Protein AF-A0A1A8G102-F1 (afdb_monomer_lite)

Secondary structure (DSSP, 8-state):
-HHHHHHHHHHHHHHHHHH-TTSSTT----------PPPTT--S-------------------------------HHHHHHHHHHHH-HHIIIIIGGGGGS-HHHHH--------S---SSS--PPPHHHHHHHHHHHH--EEEEEEPEEEEEEETTS-EEEEEESSEEEEEHHHHHHHHHHTTHHHHHTT--S------EEEEEEEEEEPTTS-EEEEEEEEEEEEEEEEE---SGGGTTSSSPPEEEEEEEEEEE---SSS---EEEEEEEEEEEEEEEEEESTT--EEEEETT-TT-EEEEEEEEEEEEPBPPS-TTTTGGGG----S----S-GGGGTB-EEEEEESS-S--

pLDDT: mean 75.38, std 21.82, range [22.67, 97.88]

InterPro domains:
  IPR019522 Phosphoinositide 3-kinase regulatory subunit 5/6 [PF10486] (1-356)
  IPR019522 Phosphoinositide 3-kinase regulatory subunit 5/6 [PTHR15593] (2-355)

Sequence (356 aa):
HMAGKVARAYSSLRLKESVCPRLTRAFKLQFYFVPVKRDQSGGPGTRRASSPLVQVGSPKAAAVPCDNNHAASGNSTNDIAHLLGMLDPWYERNTLSLLKLPTNVVCQQTSKTESESYDSSYEQRLPILADLVLYYCRYATRQSLIQLYHAELTLASGEKRTEVFIHSLELGHTAGTRAIKAMGAASKRFGIDGDREAVPLNLEMVYNRVVISGRSQWIKENKVCTSVNLIKACKNPEELDSKMECLQLTMTEVLKRQNGKSKKSYNQQLTMTEVKVDKVHVSGTGNTTFAVCLDQDEKKILQSVARCEIKVCYKPDSSADWHLRKLPTSAQIQPLNPTFCSLLCLPIVTFSGALP

Foldseek 3Di:
DVVQVVLQVVQVQLVVCLVPVCSCVPPDDAAAAFDDDDDPPDDPDDDDDDDDDDDDDDDDDDDDDDDDDDPPPDQLSLVVQVVVCLQFVVSVVQRNCNNVDDPCQQQPFDDDDDDPDDDDPDDRHGGNNVVSVVCWVPFFDAWAWQWKKKKWFQFLVRDTDIGIFGFKKKKALVLVVLLLVLCPPVCVVVVVDDRDAQQWFFKWKWFWFADPVRDTDIDTDTFTFSMKMWGFPPPHSVCVPPQDGWIKIKTWGQPDWDPDPDPDTHSPDIDIDITTTQWMKMFTPDQTWMWMAGSSPSVRIDGRTGIIIMHTAFRPDPPPVVVVVPDPDDPDDDDPHPVVVGGDTDIHGGHCGRDD

Organism: NCBI:txid1143690

Radius of gyration: 24.49 Å; chains: 1; bounding box: 54×77×68 Å

Structure (mmCIF, N/CA/C/O backbone):
data_AF-A0A1A8G102-F1
#
_entry.id   AF-A0A1A8G102-F1
#
loop_
_atom_site.group_PDB
_atom_site.id
_atom_site.type_symbol
_atom_site.label_atom_id
_atom_site.label_alt_id
_atom_site.label_comp_id
_atom_site.label_asym_id
_atom_site.label_entity_id
_atom_site.label_seq_id
_atom_site.pdbx_PDB_ins_code
_atom_site.Cartn_x
_atom_site.Cartn_y
_atom_site.Cartn_z
_atom_site.occupancy
_atom_site.B_iso_or_equiv
_atom_site.auth_seq_id
_atom_site.auth_comp_id
_atom_site.auth_asym_id
_atom_site.auth_atom_id
_atom_site.pdbx_PDB_model_num
ATOM 1 N N . HIS A 1 1 ? 0.408 6.061 -4.220 1.00 68.44 1 HIS A N 1
ATOM 2 C CA . HIS A 1 1 ? -0.689 6.323 -5.195 1.00 68.44 1 HIS A CA 1
ATOM 3 C C . HIS A 1 1 ? -0.567 5.544 -6.521 1.00 68.44 1 HIS A C 1
ATOM 5 O O . HIS A 1 1 ? -1.453 4.751 -6.810 1.00 68.44 1 HIS A O 1
ATOM 11 N N . MET A 1 2 ? 0.466 5.737 -7.366 1.00 81.81 2 MET A N 1
ATOM 12 C CA . MET A 1 2 ? 0.557 5.020 -8.665 1.00 81.81 2 MET A CA 1
ATOM 13 C C . MET A 1 2 ? 1.048 3.576 -8.533 1.00 81.81 2 MET A C 1
ATOM 15 O O . MET A 1 2 ? 0.452 2.685 -9.127 1.00 81.81 2 MET A O 1
ATOM 19 N N . ALA A 1 3 ? 2.068 3.334 -7.705 1.00 85.62 3 ALA A N 1
ATOM 20 C CA . ALA A 1 3 ? 2.562 1.981 -7.452 1.00 85.62 3 ALA A CA 1
ATOM 21 C C . ALA A 1 3 ? 1.440 1.063 -6.940 1.00 85.62 3 ALA A C 1
ATOM 23 O O . ALA A 1 3 ? 1.202 0.017 -7.528 1.00 85.62 3 ALA A O 1
ATOM 24 N N . GLY A 1 4 ? 0.656 1.510 -5.950 1.00 89.44 4 GLY A N 1
ATOM 25 C CA . GLY A 1 4 ? -0.509 0.767 -5.453 1.00 89.44 4 GLY A CA 1
ATOM 26 C C . GLY A 1 4 ? -1.533 0.408 -6.538 1.00 89.44 4 GLY A C 1
ATOM 27 O O . GLY A 1 4 ? -2.065 -0.700 -6.549 1.00 89.44 4 GLY A O 1
ATOM 28 N N . LYS A 1 5 ? -1.773 1.297 -7.514 1.00 91.31 5 LYS A N 1
ATOM 29 C CA . LYS A 1 5 ? -2.634 0.993 -8.675 1.00 91.31 5 LYS A CA 1
ATOM 30 C C . LYS A 1 5 ? -2.043 -0.105 -9.548 1.00 91.31 5 LYS A C 1
ATOM 32 O O . LYS A 1 5 ? -2.771 -1.014 -9.940 1.00 91.31 5 LYS A O 1
ATOM 37 N N . VAL A 1 6 ? -0.742 -0.029 -9.820 1.00 92.50 6 VAL A N 1
ATOM 38 C CA . VAL A 1 6 ? -0.021 -1.054 -10.582 1.00 92.50 6 VAL A CA 1
ATOM 39 C C . VAL A 1 6 ? -0.049 -2.391 -9.842 1.00 92.50 6 VAL A C 1
ATOM 41 O O . VAL A 1 6 ? -0.376 -3.394 -10.460 1.00 92.50 6 VAL A O 1
ATOM 44 N N . ALA A 1 7 ? 0.181 -2.423 -8.526 1.00 92.50 7 ALA A N 1
ATOM 45 C CA . ALA A 1 7 ? 0.090 -3.654 -7.736 1.00 92.50 7 ALA A CA 1
ATOM 46 C C . ALA A 1 7 ? -1.307 -4.273 -7.744 1.00 92.50 7 ALA A C 1
ATOM 48 O O . ALA A 1 7 ? -1.431 -5.483 -7.907 1.00 92.50 7 ALA A O 1
ATOM 49 N N . ARG A 1 8 ? -2.366 -3.464 -7.621 1.00 93.44 8 ARG A N 1
ATOM 50 C CA . ARG A 1 8 ? -3.751 -3.946 -7.738 1.00 93.44 8 ARG A CA 1
ATOM 51 C C . ARG A 1 8 ? -4.031 -4.541 -9.115 1.00 93.44 8 ARG A C 1
ATOM 53 O O . ARG A 1 8 ? -4.579 -5.638 -9.209 1.00 93.44 8 ARG A O 1
ATOM 60 N N . ALA A 1 9 ? -3.621 -3.849 -10.178 1.00 93.50 9 ALA A N 1
ATOM 61 C CA . ALA A 1 9 ? -3.769 -4.342 -11.545 1.00 93.50 9 ALA A CA 1
ATOM 62 C C . ALA A 1 9 ? -2.968 -5.634 -11.772 1.00 93.50 9 ALA A C 1
ATOM 64 O O . ALA A 1 9 ? -3.491 -6.588 -12.339 1.00 93.50 9 ALA A O 1
ATOM 65 N N . TYR A 1 10 ? -1.736 -5.690 -11.269 1.00 92.62 10 TYR A N 1
ATOM 66 C CA . TYR A 1 10 ? -0.869 -6.859 -11.343 1.00 92.62 10 TYR A CA 1
ATOM 67 C C . TYR A 1 10 ? -1.438 -8.049 -10.561 1.00 92.62 10 TYR A C 1
ATOM 69 O O . TYR A 1 10 ? -1.488 -9.156 -11.085 1.00 92.62 10 TYR A O 1
ATOM 77 N N . SER A 1 11 ? -1.937 -7.834 -9.342 1.00 92.19 11 SER A N 1
ATOM 78 C CA . SER A 1 11 ? -2.594 -8.879 -8.552 1.00 92.19 11 SER A CA 1
ATOM 79 C C . SER A 1 11 ? -3.838 -9.419 -9.262 1.00 92.19 11 SER A C 1
ATOM 81 O O . SER A 1 11 ? -3.993 -10.633 -9.383 1.00 92.19 11 SER A O 1
ATOM 83 N N . SER A 1 12 ? -4.668 -8.536 -9.828 1.00 92.31 12 SER A N 1
ATOM 84 C CA . SER A 1 12 ? -5.821 -8.942 -10.639 1.00 92.31 12 SER A CA 1
ATOM 85 C C . SER A 1 12 ? -5.403 -9.724 -11.887 1.00 92.31 12 SER A C 1
ATOM 87 O O . SER A 1 12 ? -6.022 -10.737 -12.205 1.00 92.31 12 SER A O 1
ATOM 89 N N . LEU A 1 13 ? -4.339 -9.295 -12.575 1.00 90.88 13 LEU A N 1
ATOM 90 C CA . LEU A 1 13 ? -3.785 -10.006 -13.726 1.00 90.88 13 LEU A CA 1
ATOM 91 C C . LEU A 1 13 ? -3.338 -11.417 -13.335 1.00 90.88 13 LEU A C 1
ATOM 93 O O . LEU A 1 13 ? -3.716 -12.365 -14.012 1.00 90.88 13 LEU A O 1
ATOM 97 N N . ARG A 1 14 ? -2.602 -11.568 -12.227 1.00 88.94 14 ARG A N 1
ATOM 98 C CA . ARG A 1 14 ? -2.136 -12.878 -11.745 1.00 88.94 14 ARG A CA 1
ATOM 99 C C . ARG A 1 14 ? -3.279 -13.802 -11.340 1.00 88.94 14 ARG A C 1
ATOM 101 O O . ARG A 1 14 ? -3.231 -14.982 -11.665 1.00 88.94 14 ARG A O 1
ATOM 108 N N . LEU A 1 15 ? -4.323 -13.271 -10.705 1.00 88.56 15 LEU A N 1
ATOM 109 C CA . LEU A 1 15 ? -5.522 -14.046 -10.378 1.00 88.56 15 LEU A CA 1
ATOM 110 C C . LEU A 1 15 ? -6.282 -14.495 -11.635 1.00 88.56 15 LEU A C 1
ATOM 112 O O . LEU A 1 15 ? -6.765 -15.618 -11.716 1.00 88.56 15 LEU A O 1
ATOM 116 N N . LYS A 1 16 ? -6.397 -13.630 -12.646 1.00 88.44 16 LYS A N 1
ATOM 117 C CA . LYS A 1 16 ? -7.024 -14.011 -13.920 1.00 88.44 16 LYS A CA 1
ATOM 118 C C . LYS A 1 16 ? -6.172 -15.019 -14.684 1.00 88.44 16 LYS A C 1
ATOM 120 O O . LYS A 1 16 ? -6.713 -15.908 -15.331 1.00 88.44 16 LYS A O 1
ATOM 125 N N . GLU A 1 17 ? -4.854 -14.890 -14.604 1.00 86.19 17 GLU A N 1
ATOM 126 C CA . GLU A 1 17 ? -3.905 -15.794 -15.243 1.00 86.19 17 GLU A CA 1
ATOM 127 C C . GLU A 1 17 ? -3.924 -17.195 -14.625 1.00 86.19 17 GLU A C 1
ATOM 129 O O . GLU A 1 17 ? -3.845 -18.169 -15.367 1.00 86.19 17 GLU A O 1
ATOM 134 N N . SER A 1 18 ? -4.122 -17.326 -13.308 1.00 83.88 18 SER A N 1
ATOM 135 C CA . SER A 1 18 ? -4.292 -18.646 -12.684 1.00 83.88 18 SER A CA 1
ATOM 136 C C . SER A 1 18 ? -5.567 -19.361 -13.135 1.00 83.88 18 SER A C 1
ATOM 138 O O . SER A 1 18 ? -5.611 -20.584 -13.133 1.00 83.88 18 SER A O 1
ATOM 140 N N . VAL A 1 19 ? -6.596 -18.612 -13.545 1.00 84.94 19 VAL A N 1
ATOM 141 C CA . VAL A 1 19 ? -7.824 -19.173 -14.134 1.00 84.94 19 VAL A CA 1
ATOM 142 C C . VAL A 1 19 ? -7.655 -19.427 -15.638 1.00 84.94 19 VAL A C 1
ATOM 144 O O . VAL A 1 19 ? -8.176 -20.404 -16.169 1.00 84.94 19 VAL A O 1
ATOM 147 N N . CYS A 1 20 ? -6.920 -18.561 -16.342 1.00 82.19 20 CYS A N 1
ATOM 148 C CA . CYS A 1 20 ? -6.667 -18.652 -17.778 1.00 82.19 20 CYS A CA 1
ATOM 149 C C . CYS A 1 20 ? -5.187 -18.348 -18.097 1.00 82.19 20 CYS A C 1
ATOM 151 O O . CYS A 1 20 ? -4.828 -17.179 -18.300 1.00 82.19 20 CYS A O 1
ATOM 153 N N . PRO A 1 21 ? -4.317 -19.373 -18.230 1.00 77.50 21 PRO A N 1
ATOM 154 C CA . PRO A 1 21 ? -2.856 -19.217 -18.325 1.00 77.50 21 PRO A CA 1
ATOM 155 C C . PRO A 1 21 ? -2.363 -18.726 -19.700 1.00 77.50 21 PRO A C 1
ATOM 157 O O . PRO A 1 21 ? -1.268 -19.050 -20.154 1.00 77.50 21 PRO A O 1
ATOM 160 N N . ARG A 1 22 ? -3.189 -17.966 -20.423 1.00 76.81 22 ARG A N 1
ATOM 161 C CA . ARG A 1 22 ? -2.879 -17.430 -21.757 1.00 76.81 22 ARG A CA 1
ATOM 162 C C . ARG A 1 22 ? -2.695 -15.915 -21.765 1.00 76.81 22 ARG A C 1
ATOM 164 O O . ARG A 1 22 ? -2.204 -15.390 -22.759 1.00 76.81 22 ARG A O 1
ATOM 171 N N . LEU A 1 23 ? -3.052 -15.225 -20.679 1.00 75.00 23 LEU A N 1
ATOM 172 C CA . LEU A 1 23 ? -3.112 -13.761 -20.639 1.00 75.00 23 LEU A CA 1
ATOM 173 C C . LEU A 1 23 ? -1.752 -13.079 -20.835 1.00 75.00 23 LEU A C 1
ATOM 175 O O . LEU A 1 23 ? -1.703 -12.052 -21.505 1.00 75.00 23 LEU A O 1
ATOM 179 N N . THR A 1 24 ? -0.654 -13.641 -20.316 1.00 75.75 24 THR A N 1
ATOM 180 C CA . THR A 1 24 ? 0.691 -13.057 -20.505 1.00 75.75 24 THR A CA 1
ATOM 181 C C . THR A 1 24 ? 1.579 -13.835 -21.476 1.00 75.75 24 THR A C 1
ATOM 183 O O . THR A 1 24 ? 2.713 -13.443 -21.729 1.00 75.75 24 THR A O 1
ATOM 186 N N . ARG A 1 25 ? 1.060 -14.893 -22.116 1.00 75.31 25 ARG A N 1
ATOM 187 C CA . ARG A 1 25 ? 1.852 -15.766 -23.000 1.00 75.31 25 ARG A CA 1
ATOM 188 C C . ARG A 1 25 ? 2.491 -15.023 -24.183 1.00 75.31 25 ARG A C 1
ATOM 190 O O . ARG A 1 25 ? 3.551 -15.428 -24.646 1.00 75.31 25 ARG A O 1
ATOM 197 N N . ALA A 1 26 ? 1.850 -13.959 -24.668 1.00 76.25 26 ALA A N 1
ATOM 198 C CA . ALA A 1 26 ? 2.316 -13.162 -25.805 1.00 76.25 26 ALA A CA 1
ATOM 199 C C . ALA A 1 26 ? 3.060 -11.870 -25.409 1.00 76.25 26 ALA A C 1
ATOM 201 O O . ALA A 1 26 ? 3.586 -11.187 -26.283 1.00 76.25 26 ALA A O 1
ATOM 202 N N . PHE A 1 27 ? 3.113 -11.517 -24.118 1.00 76.31 27 PHE A N 1
ATOM 203 C CA . PHE A 1 27 ? 3.634 -10.225 -23.666 1.00 76.31 27 PHE A CA 1
ATOM 204 C C . PHE A 1 27 ? 4.605 -10.388 -22.500 1.00 76.31 27 PHE A C 1
ATOM 206 O O . PHE A 1 27 ? 4.242 -10.868 -21.427 1.00 76.31 27 PHE A O 1
ATOM 213 N N . LYS A 1 28 ? 5.834 -9.897 -22.674 1.00 81.88 28 LYS A N 1
ATOM 214 C CA . LYS A 1 28 ? 6.801 -9.775 -21.580 1.00 81.88 28 LYS A CA 1
ATOM 215 C C . LYS A 1 28 ? 6.596 -8.435 -20.875 1.00 81.88 28 LYS A C 1
ATOM 217 O O . LYS A 1 28 ? 7.034 -7.400 -21.365 1.00 81.88 28 LYS A O 1
ATOM 222 N N . LEU A 1 29 ? 5.924 -8.456 -19.726 1.00 87.94 29 LEU A N 1
ATOM 223 C CA . LEU A 1 29 ? 5.739 -7.263 -18.899 1.00 87.94 29 LEU A CA 1
ATOM 224 C C . LEU A 1 29 ? 6.974 -7.009 -18.028 1.00 87.94 29 LEU A C 1
ATOM 226 O O . LEU A 1 29 ? 7.446 -7.902 -17.325 1.00 87.94 29 LEU A O 1
ATOM 230 N N . GLN A 1 30 ? 7.466 -5.773 -18.054 1.00 90.94 30 GLN A N 1
ATOM 231 C CA . GLN A 1 30 ? 8.535 -5.277 -17.191 1.00 90.94 30 GLN A CA 1
ATOM 232 C C . GLN A 1 30 ? 8.065 -3.980 -16.537 1.00 90.94 30 GLN A C 1
ATOM 234 O O . GLN A 1 30 ? 7.541 -3.096 -17.214 1.00 90.94 30 GLN A O 1
ATOM 239 N N . PHE A 1 31 ? 8.226 -3.874 -15.219 1.00 93.38 31 PHE A N 1
ATOM 240 C CA . PHE A 1 31 ? 7.853 -2.677 -14.475 1.00 93.38 31 PHE A CA 1
ATOM 241 C C . PHE A 1 31 ? 9.113 -1.935 -14.055 1.00 93.38 31 PHE A C 1
ATOM 243 O O . PHE A 1 31 ? 9.980 -2.511 -13.409 1.00 93.38 31 PHE A O 1
ATOM 250 N N . TYR A 1 32 ? 9.184 -0.654 -14.388 1.00 93.56 32 TYR A N 1
ATOM 251 C CA . TYR A 1 32 ? 10.247 0.250 -13.965 1.00 93.56 32 TYR A CA 1
ATOM 252 C C . TYR A 1 32 ? 9.626 1.325 -13.086 1.00 93.56 32 TYR A C 1
ATOM 254 O O . TYR A 1 32 ? 8.490 1.749 -13.314 1.00 93.56 32 TYR A O 1
ATOM 262 N N . PHE A 1 33 ? 10.355 1.760 -12.067 1.00 92.31 33 PHE A N 1
ATOM 263 C CA . PHE A 1 33 ? 9.861 2.753 -11.125 1.00 92.31 33 PHE A CA 1
ATOM 264 C C . PHE A 1 33 ? 10.801 3.949 -11.109 1.00 92.31 33 PHE A C 1
ATOM 266 O O . PHE A 1 33 ? 11.969 3.802 -10.789 1.00 92.31 33 PHE A O 1
ATOM 273 N N . VAL A 1 34 ? 10.303 5.123 -11.492 1.00 91.12 34 VAL A N 1
ATOM 274 C CA . VAL A 1 34 ? 11.086 6.362 -11.511 1.00 91.12 34 VAL A CA 1
ATOM 275 C C . VAL A 1 34 ? 10.356 7.382 -10.645 1.00 91.12 34 VAL A C 1
ATOM 277 O O . VAL A 1 34 ? 9.207 7.725 -10.949 1.00 91.12 34 VAL A O 1
ATOM 280 N N . PRO A 1 35 ? 10.959 7.830 -9.534 1.00 88.00 35 PRO A N 1
ATOM 281 C CA . PRO A 1 35 ? 10.312 8.735 -8.616 1.00 88.00 35 PRO A CA 1
ATOM 282 C C . PRO A 1 35 ? 10.409 10.157 -9.169 1.00 88.00 35 PRO A C 1
ATOM 284 O O . PRO A 1 35 ? 11.449 10.586 -9.660 1.00 88.00 35 PRO A O 1
ATOM 287 N N . VAL A 1 36 ? 9.312 10.902 -9.078 1.00 77.38 36 VAL A N 1
ATOM 288 C CA . VAL A 1 36 ? 9.265 12.303 -9.505 1.00 77.38 36 VAL A CA 1
ATOM 289 C C . VAL A 1 36 ? 8.732 13.128 -8.348 1.00 77.38 36 VAL A C 1
ATOM 291 O O . VAL A 1 36 ? 7.677 12.820 -7.783 1.00 77.38 36 VAL A O 1
ATOM 294 N N . LYS A 1 37 ? 9.465 14.184 -7.988 1.00 74.81 37 LYS A N 1
ATOM 295 C CA . LYS A 1 37 ? 9.013 15.151 -6.991 1.00 74.81 37 LYS A CA 1
ATOM 296 C C . LYS A 1 37 ? 7.787 15.872 -7.550 1.00 74.81 37 LYS A C 1
ATOM 298 O O . LYS A 1 37 ? 7.821 16.380 -8.664 1.00 74.81 37 LYS A O 1
ATOM 303 N N . ARG A 1 38 ? 6.686 15.912 -6.799 1.00 65.00 38 ARG A N 1
ATOM 304 C CA . ARG A 1 38 ? 5.597 16.842 -7.117 1.00 65.00 38 ARG A CA 1
ATOM 305 C C . ARG A 1 38 ? 5.942 18.197 -6.532 1.00 65.00 38 ARG A C 1
ATOM 307 O O . ARG A 1 38 ? 6.260 18.282 -5.345 1.00 65.00 38 ARG A O 1
ATOM 314 N N . ASP A 1 39 ? 5.829 19.235 -7.346 1.00 57.41 39 ASP A N 1
ATOM 315 C CA . ASP A 1 39 ? 5.894 20.600 -6.849 1.00 57.41 39 ASP A CA 1
ATOM 316 C C . ASP A 1 39 ? 4.702 20.841 -5.921 1.00 57.41 39 ASP A C 1
ATOM 318 O O . ASP A 1 39 ? 3.540 20.680 -6.300 1.00 57.41 39 ASP A O 1
ATOM 322 N N . GLN A 1 40 ? 4.994 21.194 -4.668 1.00 51.62 40 GLN A N 1
ATOM 323 C CA . GLN A 1 40 ? 3.975 21.491 -3.656 1.00 51.62 40 GLN A CA 1
ATOM 324 C C . GLN A 1 40 ? 3.266 22.836 -3.918 1.00 51.62 40 GLN A C 1
ATOM 326 O O . GLN A 1 40 ? 2.352 23.202 -3.187 1.00 51.62 40 GLN A O 1
ATOM 331 N N . SER A 1 41 ? 3.653 23.565 -4.970 1.00 40.62 41 SER A N 1
ATOM 332 C CA . SER A 1 41 ? 3.125 24.884 -5.337 1.00 40.62 41 SER A CA 1
ATOM 333 C C . SER A 1 41 ? 1.936 24.857 -6.313 1.00 40.62 41 SER A C 1
ATOM 335 O O . SER A 1 41 ? 1.459 25.909 -6.728 1.00 40.62 41 SER A O 1
ATOM 337 N N . GLY A 1 42 ? 1.405 23.687 -6.672 1.00 36.12 42 GLY A N 1
ATOM 338 C CA . GLY A 1 42 ? 0.302 23.568 -7.631 1.00 36.12 42 GLY A CA 1
ATOM 339 C C . GLY A 1 42 ? -1.097 23.616 -7.012 1.00 36.12 42 GLY A C 1
ATOM 340 O O . GLY A 1 42 ? -1.809 22.614 -7.051 1.00 36.12 42 GLY A O 1
ATOM 341 N N . GLY A 1 43 ? -1.534 24.769 -6.498 1.00 33.84 43 GLY A N 1
ATOM 342 C CA . GLY A 1 43 ? -2.973 25.069 -6.491 1.00 33.84 43 GLY A CA 1
ATOM 343 C C . GLY A 1 43 ? -3.496 25.094 -7.940 1.00 33.84 43 GLY A C 1
ATOM 344 O O . GLY A 1 43 ? -2.724 25.410 -8.850 1.00 33.84 43 GLY A O 1
ATOM 345 N N . PRO A 1 44 ? -4.765 24.743 -8.223 1.00 38.47 44 PRO A N 1
ATOM 346 C CA . PRO A 1 44 ? -5.258 24.727 -9.594 1.00 38.47 44 PRO A CA 1
ATOM 347 C C . PRO A 1 44 ? -5.423 26.170 -10.080 1.00 38.47 44 PRO A C 1
ATOM 349 O O . PRO A 1 44 ? -6.419 26.829 -9.796 1.00 38.47 44 PRO A O 1
ATOM 352 N N . GLY A 1 45 ? -4.416 26.665 -10.794 1.00 34.94 45 GLY A N 1
ATOM 353 C CA . GLY A 1 45 ? -4.390 28.026 -11.305 1.00 34.94 45 GLY A CA 1
ATOM 354 C C . GLY A 1 45 ? -3.275 28.224 -12.320 1.00 34.94 45 GLY A C 1
ATOM 355 O O . GLY A 1 45 ? -2.203 28.700 -11.986 1.00 34.94 45 GLY A O 1
ATOM 356 N N . THR A 1 46 ? -3.587 27.908 -13.576 1.00 29.42 46 THR A N 1
ATOM 357 C CA . THR A 1 46 ? -3.034 28.548 -14.783 1.00 29.42 46 THR A CA 1
ATOM 358 C C . THR A 1 46 ? -1.518 28.528 -15.010 1.00 29.42 46 THR A C 1
ATOM 360 O O . THR A 1 46 ? -0.753 29.342 -14.506 1.00 29.42 46 THR A O 1
ATOM 363 N N . ARG A 1 47 ? -1.145 27.695 -15.991 1.00 38.00 47 ARG A N 1
ATOM 364 C CA . ARG A 1 47 ? -0.147 28.009 -17.022 1.00 38.00 47 ARG A CA 1
ATOM 365 C C . ARG A 1 47 ? -0.140 29.509 -17.346 1.00 38.00 47 ARG A C 1
ATOM 367 O O . ARG A 1 47 ? -1.168 30.011 -17.793 1.00 38.00 47 ARG A O 1
ATOM 374 N N . ARG A 1 48 ? 1.018 30.163 -17.272 1.00 30.61 48 ARG A N 1
ATOM 375 C CA . ARG A 1 48 ? 1.405 31.200 -18.236 1.00 30.61 48 ARG A CA 1
ATOM 376 C C . ARG A 1 48 ? 2.908 31.162 -18.458 1.00 30.61 48 ARG A C 1
ATOM 378 O O . ARG A 1 48 ? 3.690 30.986 -17.531 1.00 30.61 48 ARG A O 1
ATOM 385 N N . ALA A 1 49 ? 3.230 31.239 -19.739 1.00 30.78 49 ALA A N 1
ATOM 386 C CA . ALA A 1 49 ? 4.557 31.264 -20.298 1.00 30.78 49 ALA A CA 1
ATOM 387 C C . ALA A 1 49 ? 5.356 32.484 -19.822 1.00 30.78 49 ALA A C 1
ATOM 389 O O . ALA A 1 49 ? 4.809 33.502 -19.404 1.00 30.78 49 ALA A O 1
ATOM 390 N N . SER A 1 50 ? 6.662 32.308 -19.921 1.00 32.31 50 SER A N 1
ATOM 391 C CA . SER A 1 50 ? 7.758 33.228 -19.670 1.00 32.31 50 SER A CA 1
ATOM 392 C C . SER A 1 50 ? 7.572 34.613 -20.304 1.00 32.31 50 SER A C 1
ATOM 394 O O . SER A 1 50 ? 7.261 34.719 -21.487 1.00 32.31 50 SER A O 1
ATOM 396 N N . SER A 1 51 ? 7.917 35.658 -19.553 1.00 27.45 51 SER A N 1
ATOM 397 C CA . SER A 1 51 ? 8.481 36.905 -20.089 1.00 27.45 51 SER A CA 1
ATOM 398 C C . SER A 1 51 ? 9.341 37.566 -19.001 1.00 27.45 51 SER A C 1
ATOM 400 O O . SER A 1 51 ? 8.856 37.677 -17.871 1.00 27.45 51 SER A O 1
ATOM 402 N N . PRO A 1 52 ? 10.586 37.995 -19.283 1.00 33.22 52 PRO A N 1
ATOM 403 C CA . PRO A 1 52 ? 11.428 38.645 -18.292 1.00 33.22 52 PRO A CA 1
ATOM 404 C C . PRO A 1 52 ? 11.108 40.141 -18.269 1.00 33.22 52 PRO A C 1
ATOM 406 O O . PRO A 1 52 ? 11.219 40.822 -19.284 1.00 33.22 52 PRO A O 1
ATOM 409 N N . LEU A 1 53 ? 10.726 40.667 -17.109 1.00 29.47 53 LEU A N 1
ATOM 410 C CA . LEU A 1 53 ? 10.729 42.105 -16.863 1.00 29.47 53 LEU A CA 1
ATOM 411 C C . LEU A 1 53 ? 11.600 42.370 -15.642 1.00 29.47 53 LEU A C 1
ATOM 413 O O . LEU A 1 53 ? 11.320 41.937 -14.527 1.00 29.47 53 LEU A O 1
ATOM 417 N N . VAL A 1 54 ? 12.709 43.037 -15.936 1.00 33.28 54 VAL A N 1
ATOM 418 C CA . VAL A 1 54 ? 13.673 43.605 -15.005 1.00 33.28 54 VAL A CA 1
ATOM 419 C C . VAL A 1 54 ? 12.943 44.581 -14.088 1.00 33.28 54 VAL A C 1
ATOM 421 O O . VAL A 1 54 ? 12.352 45.543 -14.571 1.00 33.28 54 VAL A O 1
ATOM 424 N N . GLN A 1 55 ? 13.033 44.384 -12.773 1.00 32.03 55 GLN A N 1
ATOM 425 C CA . GLN A 1 55 ? 12.821 45.476 -11.829 1.00 32.03 55 GLN A CA 1
ATOM 426 C C . GLN A 1 55 ? 13.786 45.374 -10.647 1.00 32.03 55 GLN A C 1
ATOM 428 O O . GLN A 1 55 ? 13.815 44.413 -9.883 1.00 32.03 55 GLN A O 1
ATOM 433 N N . VAL A 1 56 ? 14.615 46.410 -10.585 1.00 26.66 56 VAL A N 1
ATOM 434 C CA . VAL A 1 56 ? 15.592 46.763 -9.561 1.00 26.66 56 VAL A CA 1
ATOM 435 C C . VAL A 1 56 ? 14.860 47.259 -8.309 1.00 26.66 56 VAL A C 1
ATOM 437 O O . VAL A 1 56 ? 13.923 48.042 -8.437 1.00 26.66 56 VAL A O 1
ATOM 440 N N . GLY A 1 57 ? 15.347 46.903 -7.111 1.00 25.75 57 GLY A N 1
ATOM 441 C CA . GLY A 1 57 ? 15.206 47.777 -5.938 1.00 25.75 57 GLY A CA 1
ATOM 442 C C . GLY A 1 57 ? 14.859 47.139 -4.586 1.00 25.75 57 GLY A C 1
ATOM 443 O O . GLY A 1 57 ? 13.694 46.967 -4.258 1.00 25.75 57 GLY A O 1
ATOM 444 N N . SER A 1 58 ? 15.899 47.029 -3.751 1.00 27.81 58 SER A N 1
ATOM 445 C CA . SER A 1 58 ? 15.922 47.182 -2.280 1.00 27.81 58 SER A CA 1
ATOM 446 C C . SER A 1 58 ? 15.818 45.933 -1.373 1.00 27.81 58 SER A C 1
ATOM 448 O O . SER A 1 58 ? 14.877 45.147 -1.492 1.00 27.81 58 SER A O 1
ATOM 450 N N . PRO A 1 59 ? 16.764 45.755 -0.417 1.00 33.38 59 PRO A N 1
ATOM 451 C CA . PRO A 1 59 ? 16.831 44.600 0.471 1.00 33.38 59 PRO A CA 1
ATOM 452 C C . PRO A 1 59 ? 16.075 44.856 1.782 1.00 33.38 59 PRO A C 1
ATOM 454 O O . PRO A 1 59 ? 16.228 45.907 2.408 1.00 33.38 59 PRO A O 1
ATOM 457 N N . LYS A 1 60 ? 15.308 43.873 2.268 1.00 28.72 60 LYS A N 1
ATOM 458 C CA . LYS A 1 60 ? 14.813 43.907 3.650 1.00 28.72 60 LYS A CA 1
ATOM 459 C C . LYS A 1 60 ? 14.856 42.530 4.309 1.00 28.72 60 LYS A C 1
ATOM 461 O O . LYS A 1 60 ? 14.105 41.637 3.948 1.00 28.72 60 LYS A O 1
ATOM 466 N N . ALA A 1 61 ? 15.761 42.461 5.286 1.00 26.23 61 ALA A N 1
ATOM 467 C CA . ALA A 1 61 ? 15.815 41.603 6.466 1.00 26.23 61 ALA A CA 1
ATOM 468 C C . ALA A 1 61 ? 15.656 40.085 6.275 1.00 26.23 61 ALA A C 1
ATOM 470 O O . ALA A 1 61 ? 14.571 39.552 6.059 1.00 26.23 61 ALA A O 1
ATOM 471 N N . ALA A 1 62 ? 16.779 39.398 6.491 1.00 29.47 62 ALA A N 1
ATOM 472 C CA . ALA A 1 62 ? 16.861 37.971 6.739 1.00 29.47 62 ALA A CA 1
ATOM 473 C C . ALA A 1 62 ? 15.951 37.559 7.909 1.00 29.47 62 ALA A C 1
ATOM 475 O O . ALA A 1 62 ? 16.129 38.013 9.038 1.00 29.47 62 ALA A O 1
ATOM 476 N N . ALA A 1 63 ? 15.017 36.653 7.633 1.00 26.78 63 ALA A N 1
ATOM 477 C CA . ALA A 1 63 ? 14.402 35.802 8.636 1.00 26.78 63 ALA A CA 1
ATOM 478 C C . ALA A 1 63 ? 14.861 34.370 8.350 1.00 26.78 63 ALA A C 1
ATOM 480 O O . ALA A 1 63 ? 14.478 33.761 7.353 1.00 26.78 63 ALA A O 1
ATOM 481 N N . VAL A 1 64 ? 15.745 33.877 9.211 1.00 30.98 64 VAL A N 1
ATOM 482 C CA . VAL A 1 64 ? 16.169 32.479 9.277 1.00 30.98 64 VAL A CA 1
ATOM 483 C C . VAL A 1 64 ? 14.952 31.636 9.670 1.00 30.98 64 VAL A C 1
ATOM 485 O O . VAL A 1 64 ? 14.370 31.913 10.720 1.00 30.98 64 VAL A O 1
ATOM 488 N N . PRO A 1 65 ? 14.555 30.596 8.919 1.00 26.91 65 PRO A N 1
ATOM 489 C CA . PRO A 1 65 ? 13.718 29.554 9.477 1.00 26.91 65 PRO A CA 1
ATOM 490 C C . PRO A 1 65 ? 14.648 28.517 10.104 1.00 26.91 65 PRO A C 1
ATOM 492 O O . PRO A 1 65 ? 15.259 27.710 9.407 1.00 26.91 65 PRO A O 1
ATOM 495 N N . CYS A 1 66 ? 14.772 28.585 11.430 1.00 22.67 66 CYS A N 1
ATOM 496 C CA . CYS A 1 66 ? 15.271 27.473 12.222 1.00 22.67 66 CYS A CA 1
ATOM 497 C C . CYS A 1 66 ? 14.369 26.254 12.018 1.00 22.67 66 CYS A C 1
ATOM 499 O O . CYS A 1 66 ? 13.141 26.371 11.957 1.00 22.67 66 CYS A O 1
ATOM 501 N N . ASP A 1 67 ? 15.022 25.099 11.957 1.00 26.92 67 ASP A N 1
ATOM 502 C CA . ASP A 1 67 ? 14.433 23.773 12.008 1.00 26.92 67 ASP A CA 1
ATOM 503 C C . ASP A 1 67 ? 13.341 23.672 13.071 1.00 26.92 67 ASP A C 1
ATOM 505 O O . ASP A 1 67 ? 13.553 23.986 14.241 1.00 26.92 67 ASP A O 1
ATOM 509 N N . ASN A 1 68 ? 12.178 23.170 12.664 1.00 23.47 68 ASN A N 1
ATOM 510 C CA . ASN A 1 68 ? 11.286 22.469 13.570 1.00 23.47 68 ASN A CA 1
ATOM 511 C C . ASN A 1 68 ? 10.448 21.457 12.791 1.00 23.47 68 ASN A C 1
ATOM 513 O O . ASN A 1 68 ? 9.487 21.793 12.101 1.00 23.47 68 ASN A O 1
ATOM 517 N N . ASN A 1 69 ? 10.884 20.203 12.911 1.00 29.80 69 ASN A N 1
ATOM 518 C CA . ASN A 1 69 ? 10.117 18.962 12.919 1.00 29.80 69 ASN A CA 1
ATOM 519 C C . ASN A 1 69 ? 8.594 19.118 12.775 1.00 29.80 69 ASN A C 1
ATOM 521 O O . ASN A 1 69 ? 7.833 18.948 13.726 1.00 29.80 69 ASN A O 1
ATOM 525 N N . HIS A 1 70 ? 8.137 19.317 11.546 1.00 25.62 70 HIS A N 1
ATOM 526 C CA . HIS A 1 70 ? 6.862 18.774 11.120 1.00 25.62 70 HIS A CA 1
ATOM 527 C C . HIS A 1 70 ? 7.178 17.482 10.389 1.00 25.62 70 HIS A C 1
ATOM 529 O O . HIS A 1 70 ? 7.899 17.504 9.393 1.00 25.62 70 HIS A O 1
ATOM 535 N N . ALA A 1 71 ? 6.662 16.363 10.901 1.00 30.94 71 ALA A N 1
ATOM 536 C CA . ALA A 1 71 ? 6.612 15.093 10.195 1.00 30.94 71 ALA A CA 1
ATOM 537 C C . ALA A 1 71 ? 5.961 15.341 8.828 1.00 30.94 71 ALA A C 1
ATOM 539 O O . ALA A 1 71 ? 4.737 15.404 8.690 1.00 30.94 71 ALA A O 1
ATOM 540 N N . ALA A 1 72 ? 6.808 15.611 7.838 1.00 32.81 72 ALA A N 1
ATOM 541 C CA . ALA A 1 72 ? 6.400 15.967 6.503 1.00 32.81 72 ALA A CA 1
ATOM 542 C C . ALA A 1 72 ? 5.623 14.778 5.959 1.00 32.81 72 ALA A C 1
ATOM 544 O O . ALA A 1 72 ? 6.082 13.642 6.037 1.00 32.81 72 ALA A O 1
ATOM 545 N N . SER A 1 73 ? 4.425 15.052 5.456 1.00 43.88 73 SER A N 1
ATOM 546 C CA . SER A 1 73 ? 3.558 14.087 4.794 1.00 43.88 73 SER A CA 1
ATOM 547 C C . SER A 1 73 ? 4.338 13.372 3.679 1.00 43.88 73 SER A C 1
ATOM 549 O O . SER A 1 73 ? 4.421 13.854 2.550 1.00 43.88 73 SER A O 1
ATOM 551 N N . GLY A 1 74 ? 4.971 12.249 4.023 1.00 53.09 74 GLY A N 1
ATOM 552 C CA . GLY A 1 74 ? 5.724 11.410 3.105 1.00 53.09 74 GLY A CA 1
ATOM 553 C C . GLY A 1 74 ? 4.752 10.799 2.111 1.00 53.09 74 GLY A C 1
ATOM 554 O O . GLY A 1 74 ? 3.780 10.151 2.498 1.00 53.09 74 GLY A O 1
ATOM 555 N N . ASN A 1 75 ? 4.958 11.069 0.824 1.00 63.81 75 ASN A N 1
ATOM 556 C CA . ASN A 1 75 ? 4.200 10.416 -0.232 1.00 63.81 75 ASN A CA 1
ATOM 557 C C . ASN A 1 75 ? 4.648 8.952 -0.294 1.00 63.81 75 ASN A C 1
ATOM 559 O O . ASN A 1 75 ? 5.806 8.716 -0.613 1.00 63.81 75 ASN A O 1
ATOM 563 N N . SER A 1 76 ? 3.726 8.000 -0.129 1.00 65.31 76 SER A N 1
ATOM 564 C CA . SER A 1 76 ? 3.943 6.538 -0.275 1.00 65.31 76 SER A CA 1
ATOM 565 C C . SER A 1 76 ? 4.800 6.127 -1.482 1.00 65.31 76 SER A C 1
ATOM 567 O O . SER A 1 76 ? 5.453 5.090 -1.493 1.00 65.31 76 SER A O 1
ATOM 569 N N . THR A 1 77 ? 4.769 6.931 -2.547 1.00 75.81 77 THR A N 1
ATOM 570 C CA . THR A 1 77 ? 5.575 6.733 -3.759 1.00 75.81 77 THR A CA 1
ATOM 571 C C . THR A 1 77 ? 7.072 6.941 -3.487 1.00 75.81 77 THR A C 1
ATOM 573 O O . THR A 1 77 ? 7.896 6.198 -4.008 1.00 75.81 77 THR A O 1
ATOM 576 N N . ASN A 1 78 ? 7.429 7.920 -2.658 1.00 83.75 78 ASN A N 1
ATOM 577 C CA . ASN A 1 78 ? 8.807 8.175 -2.249 1.00 83.75 78 ASN A CA 1
ATOM 578 C C . ASN A 1 78 ? 9.312 7.048 -1.349 1.00 83.75 78 ASN A C 1
ATOM 580 O O . ASN A 1 78 ? 10.437 6.602 -1.526 1.00 83.75 78 ASN A O 1
ATOM 584 N N . ASP A 1 79 ? 8.472 6.528 -0.457 1.00 85.19 79 ASP A N 1
ATOM 585 C CA . ASP A 1 79 ? 8.864 5.442 0.446 1.00 85.19 79 ASP A CA 1
ATOM 586 C C . ASP A 1 79 ? 9.195 4.151 -0.321 1.00 85.19 79 ASP A C 1
ATOM 588 O O . ASP A 1 79 ? 10.177 3.473 -0.025 1.00 85.19 79 ASP A O 1
ATOM 592 N N . ILE A 1 80 ? 8.445 3.850 -1.389 1.00 86.31 80 ILE A N 1
ATOM 593 C CA . ILE A 1 80 ? 8.778 2.756 -2.319 1.00 86.31 80 ILE A CA 1
ATOM 594 C C . ILE A 1 80 ? 10.100 3.033 -3.050 1.00 86.31 80 ILE A C 1
ATOM 596 O O . ILE A 1 80 ? 10.885 2.112 -3.265 1.00 86.31 80 ILE A O 1
ATOM 600 N N . ALA A 1 81 ? 10.371 4.289 -3.417 1.00 89.50 81 ALA A N 1
ATOM 601 C CA . ALA A 1 81 ? 11.642 4.672 -4.027 1.00 89.50 81 ALA A CA 1
ATOM 602 C C . ALA A 1 81 ? 12.817 4.452 -3.062 1.00 89.50 81 ALA A C 1
ATOM 604 O O . ALA A 1 81 ? 13.851 3.934 -3.471 1.00 89.50 81 ALA A O 1
ATOM 605 N N . HIS A 1 82 ? 12.651 4.819 -1.791 1.00 87.62 82 HIS A N 1
ATOM 606 C CA . HIS A 1 82 ? 13.647 4.584 -0.749 1.00 87.62 82 HIS A CA 1
ATOM 607 C C . HIS A 1 82 ? 13.872 3.089 -0.515 1.00 87.62 82 HIS A C 1
ATOM 609 O O . HIS A 1 82 ? 15.020 2.660 -0.466 1.00 87.62 82 HIS A O 1
ATOM 615 N N . LEU A 1 83 ? 12.805 2.281 -0.485 1.00 85.06 83 LEU A N 1
ATOM 616 C CA . LEU A 1 83 ? 12.914 0.820 -0.422 1.00 85.06 83 LEU A CA 1
ATOM 617 C C . LEU A 1 83 ? 13.734 0.252 -1.587 1.00 85.06 83 LEU A C 1
ATOM 619 O O . LEU A 1 83 ? 14.618 -0.571 -1.375 1.00 85.06 83 LEU A O 1
ATOM 623 N N . LEU A 1 84 ? 13.468 0.702 -2.814 1.00 88.06 84 LEU A N 1
ATOM 624 C CA . LEU A 1 84 ? 14.243 0.287 -3.985 1.00 88.06 84 LEU A CA 1
ATOM 625 C C . LEU A 1 84 ? 15.701 0.752 -3.918 1.00 88.06 84 LEU A C 1
ATOM 627 O O . LEU A 1 84 ? 16.576 0.014 -4.354 1.00 88.06 84 LEU A O 1
ATOM 631 N N . GLY A 1 85 ? 15.965 1.932 -3.352 1.00 89.38 85 GLY A N 1
ATOM 632 C CA . GLY A 1 85 ? 17.324 2.416 -3.102 1.00 89.38 85 GLY A CA 1
ATOM 633 C C . GLY A 1 85 ? 18.088 1.549 -2.103 1.00 89.38 85 GLY A C 1
ATOM 634 O O . GLY A 1 85 ? 19.250 1.252 -2.335 1.00 89.38 85 GLY A O 1
ATOM 635 N N . MET A 1 86 ? 17.427 1.062 -1.048 1.00 85.50 86 MET A N 1
ATOM 636 C CA . MET A 1 86 ? 18.048 0.108 -0.118 1.00 85.50 86 MET A CA 1
ATOM 637 C C . MET A 1 86 ? 18.347 -1.244 -0.776 1.00 85.50 86 MET A C 1
ATOM 639 O O . MET A 1 86 ? 19.300 -1.910 -0.389 1.00 85.50 86 MET A O 1
ATOM 643 N N . LEU A 1 87 ? 17.528 -1.659 -1.748 1.00 81.75 87 LEU A N 1
ATOM 644 C CA . LEU A 1 87 ? 17.702 -2.927 -2.458 1.00 81.75 87 LEU A CA 1
ATOM 645 C C . LEU A 1 87 ? 18.794 -2.851 -3.531 1.00 81.75 87 LEU A C 1
ATOM 647 O O . LEU A 1 87 ? 19.513 -3.826 -3.709 1.00 81.75 87 LEU A O 1
ATOM 651 N N . ASP A 1 88 ? 18.910 -1.728 -4.246 1.00 87.00 88 ASP A N 1
ATOM 652 C CA . ASP A 1 88 ? 19.828 -1.560 -5.375 1.00 87.00 88 ASP A CA 1
ATOM 653 C C . ASP A 1 88 ? 20.621 -0.235 -5.277 1.00 87.00 88 ASP A C 1
ATOM 655 O O . ASP A 1 88 ? 20.059 0.844 -5.508 1.00 87.00 88 ASP A O 1
ATOM 659 N N . PRO A 1 89 ? 21.949 -0.287 -5.049 1.00 89.31 89 PRO A N 1
ATOM 660 C CA . PRO A 1 89 ? 22.787 0.912 -4.967 1.00 89.31 89 PRO A CA 1
ATOM 661 C C . PRO A 1 89 ? 22.828 1.746 -6.253 1.00 89.31 89 PRO A C 1
ATOM 663 O O . PRO A 1 89 ? 22.991 2.969 -6.200 1.00 89.31 89 PRO A O 1
ATOM 666 N N . TRP A 1 90 ? 22.698 1.119 -7.429 1.00 91.75 90 TRP A N 1
ATOM 667 C CA . TRP A 1 90 ? 22.605 1.860 -8.687 1.00 91.75 90 TRP A CA 1
ATOM 668 C C . TRP A 1 90 ? 21.313 2.670 -8.716 1.00 91.75 90 TRP A C 1
ATOM 670 O O . TRP A 1 90 ? 21.333 3.851 -9.075 1.00 91.75 90 TRP A O 1
ATOM 680 N N . TYR A 1 91 ? 20.202 2.059 -8.298 1.00 92.88 91 TYR A N 1
ATOM 681 C CA . TYR A 1 91 ? 18.915 2.737 -8.210 1.00 92.88 91 TYR A CA 1
ATOM 682 C C . TYR A 1 91 ? 18.988 3.914 -7.233 1.00 92.88 91 TYR A C 1
ATOM 684 O O . TYR A 1 91 ? 18.554 5.018 -7.568 1.00 92.88 91 TYR A O 1
ATOM 692 N N . GLU A 1 92 ? 19.580 3.705 -6.056 1.00 91.81 92 GLU A N 1
ATOM 693 C CA . GLU A 1 92 ? 19.765 4.738 -5.036 1.00 91.81 92 GLU A CA 1
ATOM 694 C C . GLU A 1 92 ? 20.513 5.964 -5.583 1.00 91.81 92 GLU A C 1
ATOM 696 O O . GLU A 1 92 ? 20.063 7.108 -5.457 1.00 91.81 92 GLU A O 1
ATOM 701 N N . ARG A 1 93 ? 21.652 5.726 -6.239 1.00 91.12 93 ARG A N 1
ATOM 702 C CA . ARG A 1 93 ? 22.546 6.793 -6.704 1.00 91.12 93 ARG A CA 1
ATOM 703 C C . ARG A 1 93 ? 22.028 7.517 -7.940 1.00 91.12 93 ARG A C 1
ATOM 705 O O . ARG A 1 93 ? 22.245 8.722 -8.052 1.00 91.12 93 ARG A O 1
ATOM 712 N N . ASN A 1 94 ? 21.355 6.816 -8.852 1.00 91.44 94 ASN A N 1
ATOM 713 C CA . ASN A 1 94 ? 20.997 7.366 -10.164 1.00 91.44 94 ASN A CA 1
ATOM 714 C C . ASN A 1 94 ? 19.514 7.730 -10.289 1.00 91.44 94 ASN A C 1
ATOM 716 O O . ASN A 1 94 ? 19.180 8.734 -10.907 1.00 91.44 94 ASN A O 1
ATOM 720 N N . THR A 1 95 ? 18.618 6.923 -9.715 1.00 92.25 95 THR A N 1
ATOM 721 C CA . THR A 1 95 ? 17.167 7.091 -9.890 1.00 92.25 95 THR A CA 1
ATOM 722 C C . THR A 1 95 ? 16.525 7.774 -8.688 1.00 92.25 95 THR A C 1
ATOM 724 O O . THR A 1 95 ? 15.778 8.737 -8.849 1.00 92.25 95 THR A O 1
ATOM 727 N N . LEU A 1 96 ? 16.834 7.330 -7.467 1.00 91.44 96 LEU A N 1
ATOM 728 C CA . LEU A 1 96 ? 16.303 7.944 -6.248 1.00 91.44 96 LEU A CA 1
ATOM 729 C C . LEU A 1 96 ? 16.847 9.365 -6.036 1.00 91.44 96 LEU A C 1
ATOM 731 O O . LEU A 1 96 ? 16.110 10.245 -5.589 1.00 91.44 96 LEU A O 1
ATOM 735 N N . SER A 1 97 ? 18.111 9.610 -6.392 1.00 89.12 97 SER A N 1
ATOM 736 C CA . SER A 1 97 ? 18.749 10.929 -6.296 1.00 89.12 97 SER A CA 1
ATOM 737 C C . SER A 1 97 ? 18.030 12.019 -7.098 1.00 89.12 97 SER A C 1
ATOM 739 O O . SER A 1 97 ? 18.094 13.183 -6.701 1.00 89.12 97 SER A O 1
ATOM 741 N N . LEU A 1 98 ? 17.257 11.661 -8.135 1.00 87.94 98 LEU A N 1
ATOM 742 C CA . LEU A 1 98 ? 16.416 12.608 -8.871 1.00 87.94 98 LEU A CA 1
ATOM 743 C C . LEU A 1 98 ? 15.411 13.338 -7.972 1.00 87.94 98 LEU A C 1
ATOM 745 O O . LEU A 1 98 ? 15.078 14.485 -8.251 1.00 87.94 98 LEU A O 1
ATOM 749 N N . LEU A 1 99 ? 14.958 12.730 -6.868 1.00 86.94 99 LEU A N 1
ATOM 750 C CA . LEU A 1 99 ? 14.068 13.399 -5.909 1.00 86.94 99 LEU A CA 1
ATOM 751 C C . LEU A 1 99 ? 14.719 14.608 -5.220 1.00 86.94 99 LEU A C 1
ATOM 753 O O . LEU A 1 99 ? 14.006 15.481 -4.717 1.00 86.94 99 LEU A O 1
ATOM 757 N N . LYS A 1 100 ? 16.056 14.660 -5.181 1.00 86.62 100 LYS A N 1
ATOM 758 C CA . LYS A 1 100 ? 16.820 15.780 -4.615 1.00 86.62 100 LYS A CA 1
ATOM 759 C C . LYS A 1 100 ? 16.900 16.962 -5.584 1.00 86.62 100 LYS A C 1
ATOM 761 O O . LYS A 1 100 ? 17.166 18.078 -5.148 1.00 86.62 100 LYS A O 1
ATOM 766 N N . LEU A 1 101 ? 16.648 16.733 -6.873 1.00 85.50 101 LEU A N 1
ATOM 767 C CA . LEU A 1 101 ? 16.729 17.750 -7.912 1.00 85.50 101 LEU A CA 1
ATOM 768 C C . LEU A 1 101 ? 15.354 18.404 -8.164 1.00 85.50 101 LEU A C 1
ATOM 770 O O . LEU A 1 101 ? 14.321 17.731 -8.109 1.00 85.50 101 LEU A O 1
ATOM 774 N N . PRO A 1 102 ? 15.306 19.718 -8.445 1.00 85.38 102 PRO A N 1
ATOM 775 C CA . PRO A 1 102 ? 14.088 20.387 -8.897 1.00 85.38 102 PRO A CA 1
ATOM 776 C C . PRO A 1 102 ? 13.547 19.806 -10.216 1.00 85.38 102 PRO A C 1
ATOM 778 O O . PRO A 1 102 ? 14.315 19.468 -11.118 1.00 85.38 102 PRO A O 1
ATOM 781 N N . THR A 1 103 ? 12.220 19.730 -10.358 1.00 83.62 103 THR A N 1
ATOM 782 C CA . THR A 1 103 ? 11.538 19.181 -11.550 1.00 83.62 103 THR A CA 1
ATOM 783 C C . THR A 1 103 ? 11.922 19.917 -12.829 1.00 83.62 103 THR A C 1
ATOM 785 O O . THR A 1 103 ? 12.140 19.284 -13.860 1.00 83.62 103 THR A O 1
ATOM 788 N N . ASN A 1 104 ? 12.059 21.242 -12.759 1.00 82.56 104 ASN A N 1
ATOM 789 C CA . ASN A 1 104 ? 12.494 22.063 -13.882 1.00 82.56 104 ASN A CA 1
ATOM 790 C C . ASN A 1 104 ? 13.903 21.684 -14.345 1.00 82.56 104 ASN A C 1
ATOM 792 O O . ASN A 1 104 ? 14.108 21.614 -15.542 1.00 82.56 104 ASN A O 1
ATOM 796 N N . VAL A 1 105 ? 14.836 21.365 -13.444 1.00 84.75 105 VAL A N 1
ATOM 797 C CA . VAL A 1 105 ? 16.203 20.948 -13.812 1.00 84.75 105 VAL A CA 1
ATOM 798 C C . VAL A 1 105 ? 16.201 19.566 -14.466 1.00 84.75 105 VAL A C 1
ATOM 800 O O . VAL A 1 105 ? 16.843 19.351 -15.488 1.00 84.75 105 VAL A O 1
ATOM 803 N N . VAL A 1 106 ? 15.445 18.628 -13.897 1.00 85.25 106 VAL A N 1
ATOM 804 C CA . VAL A 1 106 ? 15.391 17.230 -14.356 1.00 85.25 106 VAL A CA 1
ATOM 805 C C . VAL A 1 106 ? 14.708 17.099 -15.726 1.00 85.25 106 VAL A C 1
ATOM 807 O O . VAL A 1 106 ? 15.085 16.245 -16.533 1.00 85.25 106 VAL A O 1
ATOM 810 N N . CYS A 1 107 ? 13.730 17.965 -16.002 1.00 85.25 107 CYS A N 1
ATOM 811 C CA . CYS A 1 107 ? 12.965 17.985 -17.248 1.00 85.25 107 CYS A CA 1
ATOM 812 C C . CYS A 1 107 ? 13.456 19.027 -18.268 1.00 85.25 107 CYS A C 1
ATOM 814 O O . CYS A 1 107 ? 12.925 19.063 -19.379 1.00 85.25 107 CYS A O 1
ATOM 816 N N . GLN A 1 108 ? 14.429 19.879 -17.927 1.00 83.44 108 GLN A N 1
ATOM 817 C CA . GLN A 1 108 ? 14.949 20.885 -18.852 1.00 83.44 108 GLN A CA 1
ATOM 818 C C . GLN A 1 108 ? 15.783 20.225 -19.943 1.00 83.44 108 GLN A C 1
ATOM 820 O O . GLN A 1 108 ? 16.656 19.394 -19.692 1.00 83.44 108 GLN A O 1
ATOM 825 N N . GLN A 1 109 ? 15.512 20.632 -21.178 1.00 75.81 109 GLN A N 1
ATOM 826 C CA . GLN A 1 109 ? 16.320 20.247 -22.316 1.00 75.81 109 GLN A CA 1
ATOM 827 C C . GLN A 1 109 ? 17.668 20.966 -22.241 1.00 75.81 109 GLN A C 1
ATOM 829 O O . GLN A 1 109 ? 17.713 22.189 -22.105 1.00 75.81 109 GLN A O 1
ATOM 834 N N . THR A 1 110 ? 18.766 20.215 -22.292 1.00 62.12 110 THR A N 1
ATOM 835 C CA . THR A 1 110 ? 20.109 20.798 -22.211 1.00 62.12 110 THR A CA 1
ATOM 836 C C . THR A 1 110 ? 20.502 21.341 -23.589 1.00 62.12 110 THR A C 1
ATOM 838 O O . THR A 1 110 ? 20.954 20.607 -24.462 1.00 62.12 110 THR A O 1
ATOM 841 N N . SER A 1 111 ? 20.281 22.632 -23.844 1.00 56.31 111 SER A N 1
ATOM 842 C CA . SER A 1 111 ? 20.810 23.276 -25.053 1.00 56.31 111 SER A CA 1
ATOM 843 C C . SER A 1 111 ? 22.317 23.494 -24.909 1.00 56.31 111 SER A C 1
ATOM 845 O O . SER A 1 111 ? 22.799 23.847 -23.832 1.00 56.31 111 SER A O 1
ATOM 847 N N . LYS A 1 112 ? 23.062 23.247 -25.991 1.00 53.72 112 LYS A N 1
ATOM 848 C CA . LYS A 1 112 ? 24.523 23.355 -26.038 1.00 53.72 112 LYS A CA 1
ATOM 849 C C . LYS A 1 112 ? 25.021 24.744 -25.626 1.00 53.72 112 LYS A C 1
ATOM 851 O O . LYS A 1 112 ? 24.422 25.759 -25.965 1.00 53.72 112 LYS A O 1
ATOM 856 N N . THR A 1 113 ? 26.162 24.719 -24.945 1.00 50.09 113 THR A N 1
ATOM 857 C CA . THR A 1 113 ? 27.165 25.778 -24.829 1.00 50.09 113 THR A CA 1
ATOM 858 C C . THR A 1 113 ? 27.335 26.541 -26.143 1.00 50.09 113 THR A C 1
ATOM 860 O O . THR A 1 113 ? 27.375 25.926 -27.208 1.00 50.09 113 THR A O 1
ATOM 863 N N . GLU A 1 114 ? 27.459 27.864 -26.041 1.00 46.12 114 GLU A N 1
ATOM 864 C CA . GLU A 1 114 ? 27.875 28.768 -27.114 1.00 46.12 114 GLU A CA 1
ATOM 865 C C . GLU A 1 114 ? 29.131 28.214 -27.803 1.00 46.12 114 GLU A C 1
ATOM 867 O O . GLU A 1 114 ? 30.222 28.173 -27.238 1.00 46.12 114 GLU A O 1
ATOM 872 N N . SER A 1 115 ? 28.977 27.690 -29.011 1.00 45.88 115 SER A N 1
ATOM 873 C CA . SER A 1 115 ? 30.093 27.315 -29.876 1.00 45.88 115 SER A CA 1
ATOM 874 C C . SER A 1 115 ? 29.637 27.554 -31.306 1.00 45.88 115 SER A C 1
ATOM 876 O O . SER A 1 115 ? 28.903 26.753 -31.886 1.00 45.88 115 SER A O 1
ATOM 878 N N . GLU A 1 116 ? 30.022 28.711 -31.840 1.00 45.72 116 GLU A N 1
ATOM 879 C CA . GLU A 1 116 ? 29.830 29.096 -33.235 1.00 45.72 116 GLU A CA 1
ATOM 880 C C . GLU A 1 116 ? 30.703 28.223 -34.139 1.00 45.72 116 GLU A C 1
ATOM 882 O O . GLU A 1 116 ? 31.818 28.594 -34.486 1.00 45.72 116 GLU A O 1
ATOM 887 N N . SER A 1 117 ? 30.251 27.006 -34.434 1.00 54.00 117 SER A N 1
ATOM 888 C CA . SER A 1 117 ? 30.649 26.185 -35.592 1.00 54.00 117 SER A CA 1
ATOM 889 C C . SER A 1 117 ? 30.290 24.731 -35.317 1.00 54.00 117 SER A C 1
ATOM 891 O O . SER A 1 117 ? 31.137 23.952 -34.909 1.00 54.00 117 SER A O 1
ATOM 893 N N . TYR A 1 118 ? 29.042 24.319 -35.534 1.00 44.44 118 TYR A N 1
ATOM 894 C CA . TYR A 1 118 ? 28.792 22.916 -35.869 1.00 44.44 118 TYR A CA 1
ATOM 895 C C . TYR A 1 118 ? 27.443 22.746 -36.558 1.00 44.44 118 TYR A C 1
ATOM 897 O O . TYR A 1 118 ? 26.465 23.417 -36.231 1.00 44.44 118 TYR A O 1
ATOM 905 N N . ASP A 1 119 ? 27.447 21.843 -37.528 1.00 48.19 119 ASP A N 1
ATOM 906 C CA . ASP A 1 119 ? 26.366 21.534 -38.450 1.00 48.19 119 ASP A CA 1
ATOM 907 C C . ASP A 1 119 ? 25.029 21.241 -37.740 1.00 48.19 119 ASP A C 1
ATOM 909 O O . ASP A 1 119 ? 24.957 20.611 -36.681 1.00 48.19 119 ASP A O 1
ATOM 913 N N . SER A 1 120 ? 23.951 21.756 -38.319 1.00 49.22 120 SER A N 1
ATOM 914 C CA . SER A 1 120 ? 22.700 22.104 -37.633 1.00 49.22 120 SER A CA 1
ATOM 915 C C . SER A 1 120 ? 21.623 21.011 -37.645 1.00 49.22 120 SER A C 1
ATOM 917 O O . SER A 1 120 ? 20.439 21.328 -37.556 1.00 49.22 120 SER A O 1
ATOM 919 N N . SER A 1 121 ? 21.981 19.722 -37.735 1.00 53.56 121 SER A N 1
ATOM 920 C CA . SER A 1 121 ? 20.977 18.689 -38.056 1.00 53.56 121 SER A CA 1
ATOM 921 C C . SER A 1 121 ? 20.727 17.539 -37.065 1.00 53.56 121 SER A C 1
ATOM 923 O O . SER A 1 121 ? 19.844 16.739 -37.365 1.00 53.56 121 SER A O 1
ATOM 925 N N . TYR A 1 122 ? 21.360 17.421 -35.879 1.00 48.12 122 TYR A N 1
ATOM 926 C CA . TYR A 1 122 ? 21.041 16.243 -35.024 1.00 48.12 122 TYR A CA 1
ATOM 927 C C . TYR A 1 122 ? 21.275 16.257 -33.501 1.00 48.12 122 TYR A C 1
ATOM 929 O O . TYR A 1 122 ? 20.864 15.296 -32.858 1.00 48.12 122 TYR A O 1
ATOM 937 N N . GLU A 1 123 ? 21.841 17.272 -32.844 1.00 53.56 123 GLU A N 1
ATOM 938 C CA . GLU A 1 123 ? 22.101 17.149 -31.389 1.00 53.56 123 GLU A CA 1
ATOM 939 C C . GLU A 1 123 ? 21.128 17.926 -30.501 1.00 53.56 123 GLU A C 1
ATOM 941 O O . GLU A 1 123 ? 21.513 18.807 -29.730 1.00 53.56 123 GLU A O 1
ATOM 946 N N . GLN A 1 124 ? 19.852 17.550 -30.562 1.00 60.03 124 GLN A N 1
ATOM 947 C CA . GLN A 1 124 ? 18.910 17.903 -29.507 1.00 60.03 124 GLN A CA 1
ATOM 948 C C . GLN A 1 124 ? 19.145 16.956 -28.316 1.00 60.03 124 GLN A C 1
ATOM 950 O O . GLN A 1 124 ? 18.618 15.845 -28.281 1.00 60.03 124 GLN A O 1
ATOM 955 N N . ARG A 1 125 ? 19.986 17.359 -27.352 1.00 71.19 125 ARG A N 1
ATOM 956 C CA . ARG A 1 125 ? 20.231 16.555 -26.142 1.00 71.19 125 ARG A CA 1
ATOM 957 C C . ARG A 1 125 ? 18.923 16.366 -25.380 1.00 71.19 125 ARG A C 1
ATOM 959 O O . ARG A 1 125 ? 18.138 17.307 -25.229 1.00 71.19 125 ARG A O 1
ATOM 966 N N . LEU A 1 126 ? 18.663 15.145 -24.933 1.00 81.25 126 LEU A N 1
ATOM 967 C CA . LEU A 1 126 ? 17.469 14.846 -24.158 1.00 81.25 126 LEU A CA 1
ATOM 968 C C . LEU A 1 126 ? 17.590 15.458 -22.747 1.00 81.25 126 LEU A C 1
ATOM 970 O O . LEU A 1 126 ? 18.692 15.734 -22.267 1.00 81.25 126 LEU A O 1
ATOM 974 N N . PRO A 1 127 ? 16.463 15.720 -22.065 1.00 87.81 127 PRO A N 1
ATOM 975 C CA . PRO A 1 127 ? 16.487 16.027 -20.641 1.00 87.81 127 PRO A CA 1
ATOM 976 C C . PRO A 1 127 ? 17.117 14.889 -19.832 1.00 87.81 127 PRO A C 1
ATOM 978 O O . PRO A 1 127 ? 16.947 13.720 -20.181 1.00 87.81 127 PRO A O 1
ATOM 981 N N . ILE A 1 128 ? 17.738 15.222 -18.695 1.00 87.06 128 ILE A N 1
ATOM 982 C CA . ILE A 1 128 ? 18.380 14.251 -17.786 1.00 87.06 128 ILE A CA 1
ATOM 983 C C . ILE A 1 128 ? 17.425 13.101 -17.443 1.00 87.06 128 ILE A C 1
ATOM 985 O O . ILE A 1 128 ? 17.823 11.937 -17.439 1.00 87.06 128 ILE A O 1
ATOM 989 N N . LEU A 1 129 ? 16.147 13.411 -17.196 1.00 89.94 129 LEU A N 1
ATOM 990 C CA . LEU A 1 129 ? 15.132 12.394 -16.930 1.00 89.94 129 LEU A CA 1
ATOM 991 C C . LEU A 1 129 ? 14.965 11.406 -18.082 1.00 89.94 129 LEU A C 1
ATOM 993 O O . LEU A 1 129 ? 14.852 10.209 -17.846 1.00 89.94 129 LEU A O 1
ATOM 997 N N . ALA A 1 130 ? 14.892 11.909 -19.312 1.00 90.31 130 ALA A N 1
ATOM 998 C CA . ALA A 1 130 ? 14.654 11.084 -20.486 1.00 90.31 130 ALA A CA 1
ATOM 999 C C . ALA A 1 130 ? 15.865 10.189 -20.770 1.00 90.31 130 ALA A C 1
ATOM 1001 O O . ALA A 1 130 ? 15.681 8.990 -20.974 1.00 90.31 130 ALA A O 1
ATOM 1002 N N . ASP A 1 131 ? 17.082 10.733 -20.677 1.00 90.50 131 ASP A N 1
ATOM 1003 C CA . ASP A 1 131 ? 18.316 9.950 -20.795 1.00 90.50 131 ASP A CA 1
ATOM 1004 C C . ASP A 1 131 ? 18.394 8.852 -19.729 1.00 90.50 131 ASP A C 1
ATOM 1006 O O . ASP A 1 131 ? 18.628 7.685 -20.056 1.00 90.50 131 ASP A O 1
ATOM 1010 N N . LEU A 1 132 ? 18.113 9.189 -18.463 1.00 91.56 132 LEU A N 1
ATOM 1011 C CA . LEU A 1 132 ? 18.083 8.206 -17.381 1.00 91.56 132 LEU A CA 1
ATOM 1012 C C . LEU A 1 132 ? 17.025 7.128 -17.640 1.00 91.56 132 LEU A C 1
ATOM 1014 O O . LEU A 1 132 ? 17.324 5.947 -17.503 1.00 91.56 132 LEU A O 1
ATOM 1018 N N . VAL A 1 133 ? 15.793 7.502 -18.000 1.00 91.88 133 VAL A N 1
ATOM 1019 C CA . VAL A 1 133 ? 14.698 6.548 -18.240 1.00 91.88 133 VAL A CA 1
ATOM 1020 C C . VAL A 1 133 ? 15.049 5.596 -19.382 1.00 91.88 133 VAL A C 1
ATOM 1022 O O . VAL A 1 133 ? 14.838 4.391 -19.245 1.00 91.88 133 VAL A O 1
ATOM 1025 N N . LEU A 1 134 ? 15.610 6.105 -20.482 1.00 92.25 134 LEU A N 1
ATOM 1026 C CA . LEU A 1 134 ? 16.037 5.282 -21.614 1.00 92.25 134 LEU A CA 1
ATOM 1027 C C . LEU A 1 134 ? 17.159 4.325 -21.216 1.00 92.25 134 LEU A C 1
ATOM 1029 O O . LEU A 1 134 ? 17.082 3.132 -21.514 1.00 92.25 134 LEU A O 1
ATOM 1033 N N . TYR A 1 135 ? 18.170 4.826 -20.504 1.00 92.81 135 TYR A N 1
ATOM 1034 C CA . TYR A 1 135 ? 19.259 4.001 -19.994 1.00 92.81 135 TYR A CA 1
ATOM 1035 C C . TYR A 1 135 ? 18.734 2.925 -19.033 1.00 92.81 135 TYR A C 1
ATOM 1037 O O . TYR A 1 135 ? 19.059 1.745 -19.171 1.00 92.81 135 TYR A O 1
ATOM 1045 N N . TYR A 1 136 ? 17.856 3.311 -18.108 1.00 93.56 136 TYR A N 1
ATOM 1046 C CA . TYR A 1 136 ? 17.265 2.417 -17.125 1.00 93.56 136 TYR A CA 1
ATOM 1047 C C . TYR A 1 136 ? 16.465 1.299 -17.794 1.00 93.56 136 TYR A C 1
ATOM 1049 O O . TYR A 1 136 ? 16.716 0.123 -17.538 1.00 93.56 136 TYR A O 1
ATOM 1057 N N . CYS A 1 137 ? 15.568 1.644 -18.718 1.00 92.12 137 CYS A N 1
ATOM 1058 C CA . CYS A 1 137 ? 14.749 0.659 -19.420 1.00 92.12 137 CYS A CA 1
ATOM 1059 C C . CYS A 1 137 ? 15.585 -0.285 -20.295 1.00 92.12 137 CYS A C 1
ATOM 1061 O O . CYS A 1 137 ? 15.250 -1.462 -20.418 1.00 92.12 137 CYS A O 1
ATOM 1063 N N . ARG A 1 138 ? 16.674 0.212 -20.897 1.00 92.56 138 ARG A N 1
ATOM 1064 C CA . ARG A 1 138 ? 17.515 -0.567 -21.813 1.00 92.56 138 ARG A CA 1
ATOM 1065 C C . ARG A 1 138 ? 18.443 -1.548 -21.100 1.00 92.56 138 ARG A C 1
ATOM 1067 O O . ARG A 1 138 ? 18.668 -2.635 -21.627 1.00 92.56 138 ARG A O 1
ATOM 1074 N N . TYR A 1 139 ? 18.999 -1.164 -19.951 1.00 91.69 139 TYR A N 1
ATOM 1075 C CA . TYR A 1 139 ? 20.107 -1.902 -19.334 1.00 91.69 139 TYR A CA 1
ATOM 1076 C C . TYR A 1 139 ? 19.772 -2.567 -17.996 1.00 91.69 139 TYR A C 1
ATOM 1078 O O . TYR A 1 139 ? 20.461 -3.516 -17.615 1.00 91.69 139 TYR A O 1
ATOM 1086 N N . ALA A 1 140 ? 18.713 -2.152 -17.294 1.00 92.94 140 ALA A N 1
ATOM 1087 C CA . ALA A 1 140 ? 18.293 -2.872 -16.098 1.00 92.94 140 ALA A CA 1
ATOM 1088 C C . ALA A 1 140 ? 17.661 -4.220 -16.465 1.00 92.94 140 ALA A C 1
ATOM 1090 O O . ALA A 1 140 ? 16.763 -4.314 -17.305 1.00 92.94 140 ALA A O 1
ATOM 1091 N N . THR A 1 141 ? 18.144 -5.278 -15.818 1.00 89.44 141 THR A N 1
ATOM 1092 C CA . THR A 1 141 ? 17.773 -6.668 -16.131 1.00 89.44 141 THR A CA 1
ATOM 1093 C C . THR A 1 141 ? 17.460 -7.510 -14.898 1.00 89.44 141 THR A C 1
ATOM 1095 O O . THR A 1 141 ? 16.871 -8.584 -15.032 1.00 89.44 141 THR A O 1
ATOM 1098 N N . ARG A 1 142 ? 17.813 -7.042 -13.696 1.00 88.44 142 ARG A N 1
ATOM 1099 C CA . ARG A 1 142 ? 17.535 -7.733 -12.433 1.00 88.44 142 ARG A CA 1
ATOM 1100 C C . ARG A 1 142 ? 16.150 -7.349 -11.922 1.00 88.44 142 ARG A C 1
ATOM 1102 O O . ARG A 1 142 ? 15.604 -6.333 -12.325 1.00 88.44 142 ARG A O 1
ATOM 1109 N N . GLN A 1 143 ? 15.545 -8.181 -11.079 1.00 84.88 143 GLN A N 1
ATOM 1110 C CA . GLN A 1 143 ? 14.227 -7.909 -10.500 1.00 84.88 143 GLN A CA 1
ATOM 1111 C C . GLN A 1 143 ? 14.343 -7.749 -8.989 1.00 84.88 143 GLN A C 1
ATOM 1113 O O . GLN A 1 143 ? 14.786 -8.664 -8.298 1.00 84.88 143 GLN A O 1
ATOM 1118 N N . SER A 1 144 ? 13.878 -6.615 -8.484 1.00 85.75 144 SER A N 1
ATOM 1119 C CA . SER A 1 144 ? 13.593 -6.392 -7.073 1.00 85.75 144 SER A CA 1
ATOM 1120 C C . SER A 1 144 ? 12.121 -6.718 -6.816 1.00 85.75 144 SER A C 1
ATOM 1122 O O . SER A 1 144 ? 11.220 -6.133 -7.424 1.00 85.75 144 SER A O 1
ATOM 1124 N N . LEU A 1 145 ? 11.863 -7.690 -5.943 1.00 85.12 145 LEU A N 1
ATOM 1125 C CA . LEU A 1 145 ? 10.514 -8.153 -5.622 1.00 85.12 145 LEU A CA 1
ATOM 1126 C C . LEU A 1 145 ? 9.956 -7.357 -4.443 1.00 85.12 145 LEU A C 1
ATOM 1128 O O . LEU A 1 145 ? 10.488 -7.431 -3.343 1.00 85.12 145 LEU A O 1
ATOM 1132 N N . ILE A 1 146 ? 8.862 -6.622 -4.657 1.00 86.75 146 ILE A N 1
ATOM 1133 C CA . ILE A 1 146 ? 8.185 -5.898 -3.576 1.00 86.75 146 ILE A CA 1
ATOM 1134 C C . ILE A 1 146 ? 6.958 -6.683 -3.119 1.00 86.75 146 ILE A C 1
ATOM 1136 O O . ILE A 1 146 ? 6.016 -6.854 -3.896 1.00 86.75 146 ILE A O 1
ATOM 1140 N N . GLN A 1 147 ? 6.944 -7.135 -1.861 1.00 87.88 147 GLN A N 1
ATOM 1141 C CA . GLN A 1 147 ? 5.802 -7.852 -1.295 1.00 87.88 147 GLN A CA 1
ATOM 1142 C C . GLN A 1 147 ? 4.505 -7.044 -1.357 1.00 87.88 147 GLN A C 1
ATOM 1144 O O . GLN A 1 147 ? 4.487 -5.850 -1.053 1.00 87.88 147 GLN A O 1
ATOM 1149 N N . LEU A 1 148 ? 3.416 -7.728 -1.714 1.00 91.62 148 LEU A N 1
ATOM 1150 C CA . LEU A 1 148 ? 2.062 -7.186 -1.680 1.00 91.62 148 LEU A CA 1
ATOM 1151 C C . LEU A 1 148 ? 1.307 -7.663 -0.439 1.00 91.62 148 LEU A C 1
ATOM 1153 O O . LEU A 1 148 ? 1.479 -8.800 0.014 1.00 91.62 148 LEU A O 1
ATOM 1157 N N . TYR A 1 149 ? 0.416 -6.812 0.054 1.00 92.25 149 TYR A N 1
ATOM 1158 C CA . TYR A 1 149 ? -0.484 -7.118 1.156 1.00 92.25 149 TYR A CA 1
ATOM 1159 C C . TYR A 1 149 ? -1.935 -7.027 0.705 1.00 92.25 149 TYR A C 1
ATOM 1161 O O . TYR A 1 149 ? -2.317 -6.161 -0.083 1.00 92.25 149 TYR A O 1
ATOM 1169 N N . HIS A 1 150 ? -2.738 -7.941 1.227 1.00 92.62 150 HIS A N 1
ATOM 1170 C CA . HIS A 1 150 ? -4.166 -8.034 1.012 1.00 92.62 150 HIS A CA 1
ATOM 1171 C C . HIS A 1 150 ? -4.893 -7.476 2.235 1.00 92.62 150 HIS A C 1
ATOM 1173 O O . HIS A 1 150 ? -4.564 -7.843 3.364 1.00 92.62 150 HIS A O 1
ATOM 1179 N N . ALA A 1 151 ? -5.893 -6.629 2.007 1.00 96.00 151 ALA A N 1
ATOM 1180 C CA . ALA A 1 151 ? -6.809 -6.126 3.019 1.00 96.00 151 ALA A CA 1
ATOM 1181 C C . ALA A 1 151 ? -8.231 -6.626 2.721 1.00 96.00 151 ALA A C 1
ATOM 1183 O O . ALA A 1 151 ? -8.828 -6.237 1.715 1.00 96.00 151 ALA A O 1
ATOM 1184 N N . GLU A 1 152 ? -8.774 -7.471 3.597 1.00 97.06 152 GLU A N 1
ATOM 1185 C CA . GLU A 1 152 ? -10.188 -7.856 3.595 1.00 97.06 152 GLU A CA 1
ATOM 1186 C C . GLU A 1 152 ? -10.956 -6.897 4.512 1.00 97.06 152 GLU A C 1
ATOM 1188 O O . GLU A 1 152 ? -10.716 -6.816 5.718 1.00 97.06 152 GLU A O 1
ATOM 1193 N N . LEU A 1 153 ? -11.874 -6.139 3.923 1.00 97.31 153 LEU A N 1
ATOM 1194 C CA . LEU A 1 153 ? -12.632 -5.077 4.567 1.00 97.31 153 LEU A CA 1
ATOM 1195 C C . LEU A 1 153 ? -14.098 -5.493 4.634 1.00 97.31 153 LEU A C 1
ATOM 1197 O O . LEU A 1 153 ? -14.679 -5.877 3.624 1.00 97.31 153 LEU A O 1
ATOM 1201 N N . THR A 1 154 ? -14.715 -5.399 5.808 1.00 97.75 154 THR A N 1
ATOM 1202 C CA . THR A 1 154 ? -16.170 -5.555 5.959 1.00 97.75 154 THR A CA 1
ATOM 1203 C C . THR A 1 154 ? -16.770 -4.193 6.259 1.00 97.75 154 THR A C 1
ATOM 1205 O O . THR A 1 154 ? -16.399 -3.551 7.246 1.00 97.75 154 THR A O 1
ATOM 1208 N N . LEU A 1 155 ? -17.663 -3.733 5.387 1.00 96.88 155 LEU A N 1
ATOM 1209 C CA . LEU A 1 155 ? -18.395 -2.484 5.556 1.00 96.88 155 LEU A CA 1
ATOM 1210 C C . LEU A 1 155 ? -19.538 -2.661 6.560 1.00 96.88 155 LEU A C 1
ATOM 1212 O O . LEU A 1 155 ? -19.997 -3.772 6.811 1.00 96.88 155 LEU A O 1
ATOM 1216 N N . ALA A 1 156 ? -20.040 -1.550 7.094 1.00 95.62 156 ALA A N 1
ATOM 1217 C CA . ALA A 1 156 ? -21.194 -1.530 7.993 1.00 95.62 156 ALA A CA 1
ATOM 1218 C C . ALA A 1 156 ? -22.462 -2.144 7.371 1.00 95.62 156 ALA A C 1
ATOM 1220 O O . ALA A 1 156 ? -23.319 -2.644 8.089 1.00 95.62 156 ALA A O 1
ATOM 1221 N N . SER A 1 157 ? -22.564 -2.140 6.037 1.00 94.19 157 SER A N 1
ATOM 1222 C CA . SER A 1 157 ? -23.632 -2.809 5.284 1.00 94.19 157 SER A CA 1
ATOM 1223 C C . SER A 1 157 ? -23.526 -4.341 5.279 1.00 94.19 157 SER A C 1
ATOM 1225 O O . SER A 1 157 ? -24.414 -5.006 4.757 1.00 94.19 157 SER A O 1
ATOM 1227 N N . GLY A 1 158 ? -22.430 -4.908 5.792 1.00 93.25 158 GLY A N 1
ATOM 1228 C CA . GLY A 1 158 ? -22.085 -6.323 5.654 1.00 93.25 158 GLY A CA 1
ATOM 1229 C C . GLY A 1 158 ? -21.367 -6.663 4.343 1.00 93.25 158 GLY A C 1
ATOM 1230 O O . GLY A 1 158 ? -20.880 -7.782 4.189 1.00 93.25 158 GLY A O 1
ATOM 1231 N N . GLU A 1 159 ? -21.247 -5.712 3.408 1.00 96.31 159 GLU A N 1
ATOM 1232 C CA . GLU A 1 159 ? -20.501 -5.908 2.163 1.00 96.31 159 GLU A CA 1
ATOM 1233 C C . GLU A 1 159 ? -19.017 -6.163 2.461 1.00 96.31 159 GLU A C 1
ATOM 1235 O O . GLU A 1 159 ? -18.363 -5.389 3.169 1.00 96.31 159 GLU A O 1
ATOM 1240 N N . LYS A 1 160 ? -18.470 -7.234 1.880 1.00 96.38 160 LYS A N 1
ATOM 1241 C CA . LYS A 1 160 ? -17.038 -7.528 1.919 1.00 96.38 160 LYS A CA 1
ATOM 1242 C C . LYS A 1 160 ? -16.339 -6.963 0.689 1.00 96.38 160 LYS A C 1
ATOM 1244 O O . LYS A 1 160 ? -16.766 -7.202 -0.437 1.00 96.38 160 LYS A O 1
ATOM 1249 N N . ARG A 1 161 ? -15.223 -6.268 0.903 1.00 94.88 161 ARG A N 1
ATOM 1250 C CA . ARG A 1 161 ? -14.339 -5.762 -0.150 1.00 94.88 161 ARG A CA 1
ATOM 1251 C C . ARG A 1 161 ? -12.914 -6.208 0.093 1.00 94.88 161 ARG A C 1
ATOM 1253 O O . ARG A 1 161 ? -12.404 -6.103 1.200 1.00 94.88 161 ARG A O 1
ATOM 1260 N N . THR A 1 162 ? -12.261 -6.650 -0.966 1.00 93.56 162 THR A N 1
ATOM 1261 C CA . THR A 1 162 ? -10.852 -7.034 -0.940 1.00 93.56 162 THR A CA 1
ATOM 1262 C C . THR A 1 162 ? -10.035 -6.017 -1.715 1.00 93.56 162 THR A C 1
ATOM 1264 O O . THR A 1 162 ? -10.329 -5.745 -2.880 1.00 93.56 162 THR A O 1
ATOM 1267 N N . GLU A 1 163 ? -8.993 -5.477 -1.099 1.00 94.50 163 GLU A N 1
ATOM 1268 C CA . GLU A 1 163 ? -8.070 -4.541 -1.740 1.00 94.50 163 GLU A CA 1
ATOM 1269 C C . GLU A 1 163 ? -6.622 -4.989 -1.539 1.00 94.50 163 GLU A C 1
ATOM 1271 O O . GLU A 1 163 ? -6.299 -5.732 -0.615 1.00 94.50 163 GLU A O 1
ATOM 1276 N N . VAL A 1 164 ? -5.738 -4.531 -2.425 1.00 94.75 164 VAL A N 1
ATOM 1277 C CA . VAL A 1 164 ? -4.298 -4.809 -2.358 1.00 94.75 164 VAL A CA 1
ATOM 1278 C C . VAL A 1 164 ? -3.541 -3.500 -2.189 1.00 94.75 164 VAL A C 1
ATOM 1280 O O . VAL A 1 164 ? -3.861 -2.499 -2.843 1.00 94.75 164 VAL A O 1
ATOM 1283 N N . PHE A 1 165 ? -2.527 -3.525 -1.332 1.00 94.19 165 PHE A N 1
ATOM 1284 C CA . PHE A 1 165 ? -1.612 -2.414 -1.106 1.00 94.19 165 PHE A CA 1
ATOM 1285 C C . PHE A 1 165 ? -0.158 -2.888 -1.052 1.00 94.19 165 PHE A C 1
ATOM 1287 O O . PHE A 1 165 ? 0.121 -4.086 -0.959 1.00 94.19 165 PHE A O 1
ATOM 1294 N N . ILE A 1 166 ? 0.770 -1.939 -1.162 1.00 90.56 166 ILE A N 1
ATOM 1295 C CA . ILE A 1 166 ? 2.213 -2.207 -1.197 1.00 90.56 166 ILE A CA 1
ATOM 1296 C C . ILE A 1 166 ? 2.895 -1.702 0.069 1.00 90.56 166 ILE A C 1
ATOM 1298 O O . ILE A 1 166 ? 3.709 -2.401 0.667 1.00 90.56 166 ILE A O 1
ATOM 1302 N N . HIS A 1 167 ? 2.623 -0.451 0.425 1.00 88.75 167 HIS A N 1
ATOM 1303 C CA . HIS A 1 167 ? 3.448 0.301 1.353 1.00 88.75 167 HIS A CA 1
ATOM 1304 C C . HIS A 1 167 ? 2.682 0.717 2.600 1.00 88.75 167 HIS A C 1
ATOM 1306 O O . HIS A 1 167 ? 3.199 0.523 3.698 1.00 88.75 167 HIS A O 1
ATOM 1312 N N . SER A 1 168 ? 1.480 1.279 2.448 1.00 92.56 168 SER A N 1
ATOM 1313 C CA . SER A 1 168 ? 0.750 1.821 3.592 1.00 92.56 168 SER A CA 1
ATOM 1314 C C . SER A 1 168 ? -0.745 1.532 3.579 1.00 92.56 168 SER A C 1
ATOM 1316 O O . SER A 1 168 ? -1.395 1.513 2.534 1.00 92.56 168 SER A O 1
ATOM 1318 N N . LEU A 1 169 ? -1.295 1.350 4.776 1.00 95.88 169 LEU A N 1
ATOM 1319 C CA . LEU A 1 169 ? -2.723 1.324 5.054 1.00 95.88 169 LEU A CA 1
ATOM 1320 C C . LEU A 1 169 ? -2.982 2.247 6.247 1.00 95.88 169 LEU A C 1
ATOM 1322 O O . LEU A 1 169 ? -2.469 2.027 7.339 1.00 95.88 169 LEU A O 1
ATOM 1326 N N . GLU A 1 170 ? -3.763 3.296 6.025 1.00 96.12 170 GLU A N 1
ATOM 1327 C CA . GLU A 1 170 ? -4.135 4.293 7.029 1.00 96.12 170 GLU A CA 1
ATOM 1328 C C . GLU A 1 170 ? -5.578 4.040 7.477 1.00 96.12 170 GLU A C 1
ATOM 1330 O O . GLU A 1 170 ? -6.436 3.760 6.638 1.00 96.12 170 GLU A O 1
ATOM 1335 N N . LEU A 1 171 ? -5.865 4.154 8.775 1.00 95.88 171 LEU A N 1
ATOM 1336 C CA . LEU A 1 171 ? -7.193 3.933 9.352 1.00 95.88 171 LEU A CA 1
ATOM 1337 C C . LEU A 1 171 ? -7.579 5.066 10.304 1.00 95.88 171 LEU A C 1
ATOM 1339 O O . LEU A 1 171 ? -6.768 5.557 11.090 1.00 95.88 171 LEU A O 1
ATOM 1343 N N . GLY A 1 172 ? -8.856 5.442 10.274 1.00 94.56 172 GLY A N 1
ATOM 1344 C CA . GLY A 1 172 ? -9.442 6.393 11.212 1.00 94.56 172 GLY A CA 1
ATOM 1345 C C . GLY A 1 172 ? -9.172 7.826 10.784 1.00 94.56 172 GLY A C 1
ATOM 1346 O O . GLY A 1 172 ? -9.416 8.185 9.631 1.00 94.56 172 GLY A O 1
ATOM 1347 N N . HIS A 1 173 ? -8.693 8.659 11.706 1.00 92.06 173 HIS A N 1
ATOM 1348 C CA . HIS A 1 173 ? -8.486 10.080 11.454 1.00 92.06 173 HIS A CA 1
A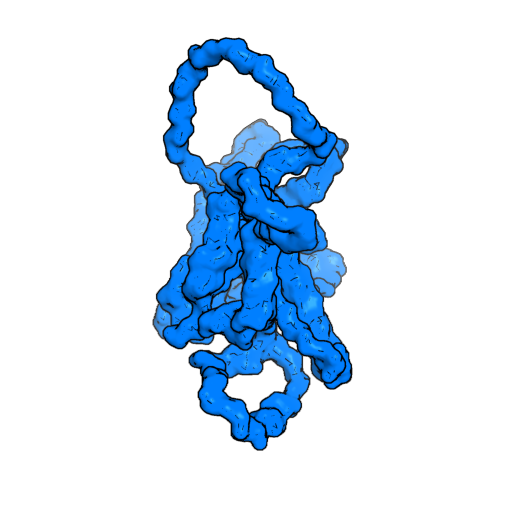TOM 1349 C C . HIS A 1 173 ? -7.497 10.347 10.309 1.00 92.06 173 HIS A C 1
ATOM 1351 O O . HIS A 1 173 ? -7.765 11.212 9.480 1.00 92.06 173 HIS A O 1
ATOM 1357 N N . THR A 1 174 ? -6.413 9.573 10.188 1.00 92.12 174 THR A N 1
ATOM 1358 C CA . THR A 1 174 ? -5.431 9.716 9.095 1.00 92.12 174 THR A CA 1
ATOM 1359 C C . THR A 1 174 ? -6.072 9.527 7.717 1.00 92.12 174 THR A C 1
ATOM 1361 O O . THR A 1 174 ? -5.988 10.415 6.863 1.00 92.12 174 THR A O 1
ATOM 1364 N N . ALA A 1 175 ? -6.811 8.431 7.526 1.00 93.75 175 ALA A N 1
ATOM 1365 C CA . ALA A 1 175 ? -7.564 8.174 6.299 1.00 93.75 175 ALA A CA 1
ATOM 1366 C C . ALA A 1 175 ? -8.699 9.187 6.077 1.00 93.75 175 ALA A C 1
ATOM 1368 O O . ALA A 1 175 ? -8.933 9.623 4.949 1.00 93.75 175 ALA A O 1
ATOM 1369 N N . GLY A 1 176 ? -9.391 9.592 7.146 1.00 91.31 176 GLY A N 1
ATOM 1370 C CA . GLY A 1 176 ? -10.471 10.578 7.099 1.00 91.31 176 GLY A CA 1
ATOM 1371 C C . GLY A 1 176 ? -9.990 11.951 6.629 1.00 91.31 176 GLY A C 1
ATOM 1372 O O . GLY A 1 176 ? -10.573 12.529 5.713 1.00 91.31 176 GLY A O 1
ATOM 1373 N N . THR A 1 177 ? -8.881 12.444 7.180 1.00 89.50 177 THR A N 1
ATOM 1374 C CA . THR A 1 177 ? -8.253 13.703 6.758 1.00 89.50 177 THR A CA 1
ATOM 1375 C C . THR A 1 177 ? -7.811 13.639 5.300 1.00 89.50 177 THR A C 1
ATOM 1377 O O . THR A 1 177 ? -7.968 14.611 4.560 1.00 89.50 177 THR A O 1
ATOM 1380 N N . ARG A 1 178 ? -7.323 12.483 4.835 1.00 88.44 178 ARG A N 1
ATOM 1381 C CA . ARG A 1 178 ? -7.002 12.290 3.417 1.00 88.44 178 ARG A CA 1
ATOM 1382 C C . ARG A 1 178 ? -8.244 12.327 2.527 1.00 88.44 178 ARG A C 1
ATOM 1384 O O . ARG A 1 178 ? -8.184 12.925 1.458 1.00 88.44 178 ARG A O 1
ATOM 1391 N N . ALA A 1 179 ? -9.363 11.761 2.978 1.00 89.00 179 ALA A N 1
ATOM 1392 C CA . ALA A 1 179 ? -10.638 11.819 2.260 1.00 89.00 179 ALA A CA 1
ATOM 1393 C C . ALA A 1 179 ? -11.092 13.266 2.055 1.00 89.00 179 ALA A C 1
ATOM 1395 O O . ALA A 1 179 ? -11.443 13.663 0.949 1.00 89.00 179 ALA A O 1
ATOM 1396 N N . ILE A 1 180 ? -11.012 14.064 3.120 1.00 86.56 180 ILE A N 1
ATOM 1397 C CA . ILE A 1 180 ? -11.364 15.484 3.109 1.00 86.56 180 ILE A CA 1
ATOM 1398 C C . ILE A 1 180 ? -10.451 16.249 2.144 1.00 86.56 180 ILE A C 1
ATOM 1400 O O . ILE A 1 180 ? -10.934 16.974 1.277 1.00 86.56 180 ILE A O 1
ATOM 1404 N N . LYS A 1 181 ? -9.130 16.034 2.222 1.00 86.31 181 LYS A N 1
ATOM 1405 C CA . LYS A 1 181 ? -8.164 16.660 1.303 1.00 86.31 181 LYS A CA 1
ATOM 1406 C C . LYS A 1 181 ? -8.434 16.288 -0.160 1.00 86.31 181 LYS A C 1
ATOM 1408 O O . LYS A 1 181 ? -8.398 17.165 -1.021 1.00 86.31 181 LYS A O 1
ATOM 1413 N N . ALA A 1 182 ? -8.783 15.030 -0.433 1.00 86.31 182 ALA A N 1
ATOM 1414 C CA . ALA A 1 182 ? -9.125 14.545 -1.771 1.00 86.31 182 ALA A CA 1
ATOM 1415 C C . ALA A 1 182 ? -10.396 15.195 -2.357 1.00 86.31 182 ALA A C 1
ATOM 1417 O O . ALA A 1 182 ? -10.539 15.270 -3.577 1.00 86.31 182 ALA A O 1
ATOM 1418 N N . MET A 1 183 ? -11.309 15.708 -1.521 1.00 84.00 183 MET A N 1
ATOM 1419 C CA . MET A 1 183 ? -12.500 16.439 -1.984 1.00 84.00 183 MET A CA 1
ATOM 1420 C C . MET A 1 183 ? -12.170 17.826 -2.564 1.00 84.00 183 MET A C 1
ATOM 1422 O O . MET A 1 183 ? -13.006 18.424 -3.247 1.00 84.00 183 MET A O 1
ATOM 1426 N N . GLY A 1 184 ? -10.975 18.365 -2.304 1.00 85.12 184 GLY A N 1
ATOM 1427 C CA . GLY A 1 184 ? -10.525 19.647 -2.845 1.00 85.12 184 GLY A CA 1
ATOM 1428 C C . GLY A 1 184 ? -11.512 20.790 -2.579 1.00 85.12 184 GLY A C 1
ATOM 1429 O O . GLY A 1 184 ? -11.996 20.978 -1.462 1.00 85.12 184 GLY A O 1
ATOM 1430 N N . ALA A 1 185 ? -11.851 21.554 -3.622 1.00 81.00 185 ALA A N 1
ATOM 1431 C CA . ALA A 1 185 ? -12.768 22.694 -3.518 1.00 81.00 185 ALA A CA 1
ATOM 1432 C C . ALA A 1 185 ? -14.181 22.314 -3.031 1.00 81.00 185 ALA A C 1
ATOM 1434 O O . ALA A 1 185 ? -14.881 23.166 -2.482 1.00 81.00 185 ALA A O 1
ATOM 1435 N N . ALA A 1 186 ? -14.603 21.054 -3.195 1.00 80.19 186 ALA A N 1
ATOM 1436 C CA . ALA A 1 186 ? -15.894 20.594 -2.693 1.00 80.19 186 ALA A CA 1
ATOM 1437 C C . ALA A 1 186 ? -15.936 20.588 -1.159 1.00 80.19 186 ALA A C 1
ATOM 1439 O O . ALA A 1 186 ? -16.970 20.918 -0.588 1.00 80.19 186 ALA A O 1
ATOM 1440 N N . SER A 1 187 ? -14.812 20.312 -0.487 1.00 80.81 187 SER A N 1
ATOM 1441 C CA . SER A 1 187 ? -14.732 20.312 0.980 1.00 80.81 187 SER A CA 1
ATOM 1442 C C . SER A 1 187 ? -15.183 21.651 1.572 1.00 80.81 187 SER A C 1
ATOM 1444 O O . SER A 1 187 ? -16.027 21.690 2.466 1.00 80.81 187 SER A O 1
ATOM 1446 N N . LYS A 1 188 ? -14.720 22.762 0.980 1.00 78.56 188 LYS A N 1
ATOM 1447 C CA . LYS A 1 188 ? -15.115 24.124 1.373 1.00 78.56 188 LYS A CA 1
ATOM 1448 C C . LYS A 1 188 ? -16.599 24.397 1.131 1.00 78.56 188 LYS A C 1
ATOM 1450 O O . LYS A 1 188 ? -17.248 25.018 1.964 1.00 78.56 188 LYS A O 1
ATOM 1455 N N . ARG A 1 189 ? -17.156 23.897 0.020 1.00 74.25 189 ARG A N 1
ATOM 1456 C CA . ARG A 1 189 ? -18.589 24.047 -0.308 1.00 74.25 189 ARG A CA 1
ATOM 1457 C C . ARG A 1 189 ? -19.498 23.322 0.683 1.00 74.25 189 ARG A C 1
ATOM 1459 O O . ARG A 1 189 ? -20.588 23.804 0.955 1.00 74.25 189 ARG A O 1
ATOM 1466 N N . PHE A 1 190 ? -19.043 22.200 1.237 1.00 71.06 190 PHE A N 1
ATOM 1467 C CA . PHE A 1 190 ? -19.767 21.456 2.271 1.00 71.06 190 PHE A CA 1
ATOM 1468 C C . PHE A 1 190 ? -19.494 21.966 3.698 1.00 71.06 190 PHE A C 1
ATOM 1470 O O . PHE A 1 190 ? -19.924 21.332 4.659 1.00 71.06 190 PHE A O 1
ATOM 1477 N N . GLY A 1 191 ? -18.767 23.080 3.860 1.00 68.94 191 GLY A N 1
ATOM 1478 C CA . GLY A 1 191 ? -18.389 23.603 5.178 1.00 68.94 191 GLY A CA 1
ATOM 1479 C C . GLY A 1 191 ? -17.414 22.699 5.942 1.00 68.94 191 GLY A C 1
ATOM 1480 O O . GLY A 1 191 ? -17.270 22.826 7.155 1.00 68.94 191 GLY A O 1
ATOM 1481 N N . ILE A 1 192 ? -16.747 21.777 5.245 1.00 73.69 192 ILE A N 1
ATOM 1482 C CA . ILE A 1 192 ? -15.709 20.896 5.779 1.00 73.69 192 ILE A CA 1
ATOM 1483 C C . ILE A 1 192 ? -14.361 21.597 5.547 1.00 73.69 192 ILE A C 1
ATOM 1485 O O . ILE A 1 192 ? -13.543 21.148 4.745 1.00 73.69 192 ILE A O 1
ATOM 1489 N N . ASP A 1 193 ? -14.168 22.765 6.162 1.00 59.00 193 ASP A N 1
ATOM 1490 C CA . ASP A 1 193 ? -12.905 23.511 6.095 1.00 59.00 193 ASP A CA 1
ATOM 1491 C C . ASP A 1 193 ? -12.119 23.339 7.405 1.00 59.00 193 ASP A C 1
ATOM 1493 O O . ASP A 1 193 ? -12.692 23.407 8.496 1.00 59.00 193 ASP A O 1
ATOM 1497 N N . GLY A 1 194 ? -10.813 23.094 7.291 1.00 61.56 194 GLY A N 1
ATOM 1498 C CA . GLY A 1 194 ? -9.894 22.889 8.417 1.00 61.56 194 GLY A CA 1
ATOM 1499 C C . GLY A 1 194 ? -9.718 21.444 8.909 1.00 61.56 194 GLY A C 1
ATOM 1500 O O . GLY A 1 194 ? -10.408 20.509 8.492 1.00 61.56 194 GLY A O 1
ATOM 1501 N N . ASP A 1 195 ? -8.754 21.267 9.819 1.00 62.78 195 ASP A N 1
ATOM 1502 C CA . ASP A 1 195 ? -8.502 19.994 10.496 1.00 62.78 195 ASP A CA 1
ATOM 1503 C C . ASP A 1 195 ? -9.676 19.674 11.427 1.00 62.78 195 ASP A C 1
ATOM 1505 O O . ASP A 1 195 ? -9.885 20.313 12.463 1.00 62.78 195 ASP A O 1
ATOM 1509 N N . ARG A 1 196 ? -10.483 18.679 11.036 1.00 69.38 196 ARG A N 1
ATOM 1510 C CA . ARG A 1 196 ? -11.529 18.152 11.914 1.00 69.38 196 ARG A CA 1
ATOM 1511 C C . ARG A 1 196 ? -10.870 17.519 13.121 1.00 69.38 196 ARG A C 1
ATOM 1513 O O . ARG A 1 196 ? -9.875 16.811 12.999 1.00 69.38 196 ARG A O 1
ATOM 1520 N N . GLU A 1 197 ? -11.487 17.723 14.273 1.00 75.44 197 GLU A N 1
ATOM 1521 C CA . GLU A 1 197 ? -11.058 17.035 15.472 1.00 75.44 197 GLU A CA 1
ATOM 1522 C C . GLU A 1 197 ? -11.085 15.516 15.253 1.00 75.44 197 GLU A C 1
ATOM 1524 O O . GLU A 1 197 ? -12.053 14.956 14.726 1.00 75.44 197 GLU A O 1
ATOM 1529 N N . ALA A 1 198 ? -9.993 14.858 15.635 1.00 83.50 198 ALA A N 1
ATOM 1530 C CA . ALA A 1 198 ? -9.857 13.423 15.505 1.00 83.50 198 ALA A CA 1
ATOM 1531 C C . ALA A 1 198 ? -10.879 12.717 16.404 1.00 83.50 198 ALA A C 1
ATOM 1533 O O . ALA A 1 198 ? -10.766 12.754 17.627 1.00 83.50 198 ALA A O 1
ATOM 1534 N N . VAL A 1 199 ? -11.879 12.072 15.800 1.00 85.88 199 VAL A N 1
ATOM 1535 C CA . VAL A 1 199 ? -12.897 11.310 16.532 1.00 85.88 199 VAL A CA 1
ATOM 1536 C C . VAL A 1 199 ? -12.263 10.018 17.045 1.00 85.88 199 VAL A C 1
ATOM 1538 O O . VAL A 1 199 ? -11.790 9.225 16.232 1.00 85.88 199 VAL A O 1
ATOM 1541 N N . PRO A 1 200 ? -12.245 9.776 18.363 1.00 91.31 200 PRO A N 1
ATOM 1542 C CA . PRO A 1 200 ? -11.710 8.530 18.889 1.00 91.31 200 PRO A CA 1
ATOM 1543 C C . PRO A 1 200 ? -12.666 7.368 18.648 1.00 91.31 200 PRO A C 1
ATOM 1545 O O . PRO A 1 200 ? -13.879 7.487 18.829 1.00 91.31 200 PRO A O 1
ATOM 1548 N N . LEU A 1 201 ? -12.077 6.250 18.259 1.00 94.56 201 LEU A N 1
ATOM 1549 C CA . LEU A 1 201 ? -12.718 5.021 17.836 1.00 94.56 201 LEU A CA 1
ATOM 1550 C C . LEU A 1 201 ? -12.433 3.953 18.883 1.00 94.56 201 LEU A C 1
ATOM 1552 O O . LEU A 1 201 ? -11.279 3.750 19.253 1.00 94.56 201 LEU A O 1
ATOM 1556 N N . ASN A 1 202 ? -13.468 3.255 19.337 1.00 95.94 202 ASN A N 1
ATOM 1557 C CA . ASN A 1 202 ? -13.279 2.066 20.156 1.00 95.94 202 ASN A CA 1
ATOM 1558 C C . ASN A 1 202 ? -12.974 0.894 19.217 1.00 95.94 202 ASN A C 1
ATOM 1560 O O . ASN A 1 202 ? -13.826 0.503 18.415 1.00 95.94 202 ASN A O 1
ATOM 1564 N N . LEU A 1 203 ? -11.749 0.381 19.277 1.00 97.38 203 LEU A N 1
ATOM 1565 C CA . LEU A 1 203 ? -11.241 -0.648 18.378 1.00 97.38 203 LEU A CA 1
ATOM 1566 C C . LEU A 1 203 ? -10.851 -1.893 19.170 1.00 97.38 203 LEU A C 1
ATOM 1568 O O . LEU A 1 203 ? -10.128 -1.799 20.161 1.00 97.38 203 LEU A O 1
ATOM 1572 N N . GLU A 1 204 ? -11.286 -3.055 18.699 1.00 97.50 204 GLU A N 1
ATOM 1573 C CA . GLU A 1 204 ? -10.691 -4.336 19.062 1.00 97.50 204 GLU A CA 1
ATOM 1574 C C . GLU A 1 204 ? -9.591 -4.637 18.041 1.00 97.50 204 GLU A C 1
ATOM 1576 O O . GLU A 1 204 ? -9.790 -4.576 16.824 1.00 97.50 204 GLU A O 1
ATOM 1581 N N . MET A 1 205 ? -8.397 -4.927 18.540 1.00 95.56 205 MET A N 1
ATOM 1582 C CA . MET A 1 205 ? -7.217 -5.174 17.729 1.00 95.56 205 MET A CA 1
ATOM 1583 C C . MET A 1 205 ? -6.663 -6.550 18.057 1.00 95.56 205 MET A C 1
ATOM 1585 O O . MET A 1 205 ? -6.406 -6.869 19.217 1.00 95.56 205 MET A O 1
ATOM 1589 N N . VAL A 1 206 ? -6.451 -7.356 17.022 1.00 96.56 206 VAL A N 1
ATOM 1590 C CA . VAL A 1 206 ? -5.780 -8.649 17.112 1.00 96.56 206 VAL A CA 1
ATOM 1591 C C . VAL A 1 206 ? -4.606 -8.623 16.154 1.00 96.56 206 VAL A C 1
ATOM 1593 O O . VAL A 1 206 ? -4.786 -8.468 14.950 1.00 96.56 206 VAL A O 1
ATOM 1596 N N . TYR A 1 207 ? -3.394 -8.756 16.667 1.00 94.38 207 TYR A N 1
ATOM 1597 C CA . TYR A 1 207 ? -2.197 -8.721 15.839 1.00 94.38 207 TYR A CA 1
ATOM 1598 C C . TYR A 1 207 ? -1.159 -9.711 16.337 1.00 94.38 207 TYR A C 1
ATOM 1600 O O . TYR A 1 207 ? -1.084 -10.026 17.524 1.00 94.38 207 TYR A O 1
ATOM 1608 N N . ASN A 1 208 ? -0.357 -10.215 15.411 1.00 90.75 208 ASN A N 1
ATOM 1609 C CA . ASN A 1 208 ? 0.756 -11.086 15.733 1.00 90.75 208 ASN A CA 1
ATOM 1610 C C . ASN A 1 208 ? 2.043 -10.259 15.724 1.00 90.75 208 ASN A C 1
ATOM 1612 O O . ASN A 1 208 ? 2.489 -9.765 14.689 1.00 90.75 208 ASN A O 1
ATOM 1616 N N . ARG A 1 209 ? 2.593 -10.042 16.919 1.00 89.69 209 ARG A N 1
ATOM 1617 C CA . ARG A 1 209 ? 3.807 -9.263 17.151 1.00 89.69 209 ARG A CA 1
ATOM 1618 C C . ARG A 1 209 ? 5.027 -10.093 16.789 1.00 89.69 209 ARG A C 1
ATOM 1620 O O . ARG A 1 209 ? 5.211 -11.181 17.328 1.00 89.69 209 ARG A O 1
ATOM 1627 N N . VAL A 1 210 ? 5.890 -9.530 15.953 1.00 83.50 210 VAL A N 1
ATOM 1628 C CA . VAL A 1 210 ? 7.179 -10.111 15.578 1.00 83.50 210 VAL A CA 1
ATOM 1629 C C . VAL A 1 210 ? 8.268 -9.477 16.440 1.00 83.50 210 VAL A C 1
ATOM 1631 O O . VAL A 1 210 ? 8.418 -8.254 16.469 1.00 83.50 210 VAL A O 1
ATOM 1634 N N . VAL A 1 211 ? 9.026 -10.301 17.163 1.00 74.1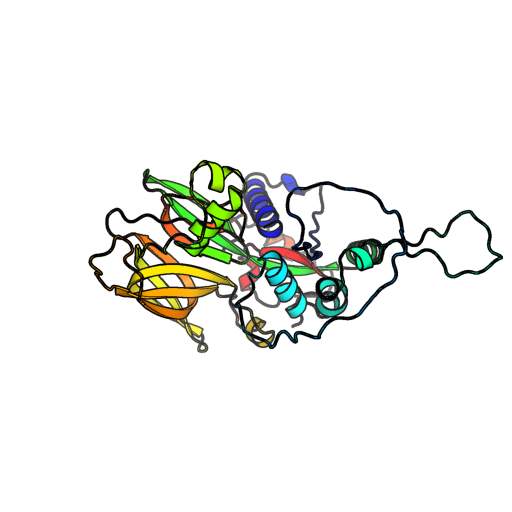9 211 VAL A N 1
ATOM 1635 C CA . VAL A 1 211 ? 10.225 -9.865 17.896 1.00 74.19 211 VAL A CA 1
ATOM 1636 C C . VAL A 1 211 ? 11.493 -10.292 17.159 1.00 74.19 211 VAL A C 1
ATOM 1638 O O . VAL A 1 211 ? 11.476 -11.244 16.385 1.00 74.19 211 VAL A O 1
ATOM 1641 N N . ILE A 1 212 ? 12.609 -9.603 17.423 1.00 65.62 212 ILE A N 1
ATOM 1642 C CA . ILE A 1 212 ? 13.911 -9.808 16.753 1.00 65.62 212 ILE A CA 1
ATOM 1643 C C . ILE A 1 212 ? 14.382 -11.274 16.830 1.00 65.62 212 ILE A C 1
ATOM 1645 O O . ILE A 1 212 ? 15.038 -11.764 15.921 1.00 65.62 212 ILE A O 1
ATOM 1649 N N . SER A 1 213 ? 13.979 -12.014 17.868 1.00 65.50 213 SER A N 1
ATOM 1650 C CA . SER A 1 213 ? 14.276 -13.446 18.019 1.00 65.50 213 SER A CA 1
ATOM 1651 C C . SER A 1 213 ? 13.517 -14.370 17.054 1.00 65.50 213 SER A C 1
ATOM 1653 O O . SER A 1 213 ? 13.658 -15.588 17.148 1.00 65.50 213 SER A O 1
ATOM 1655 N N . GLY A 1 214 ? 12.666 -13.831 16.174 1.00 63.50 214 GLY A N 1
ATOM 1656 C CA . GLY A 1 214 ? 11.813 -14.594 15.258 1.00 63.50 214 GLY A CA 1
ATOM 1657 C C . GLY A 1 214 ? 10.604 -15.256 15.928 1.00 63.50 214 GLY A C 1
ATOM 1658 O O . GLY A 1 214 ? 9.794 -15.883 15.251 1.00 63.50 214 GLY A O 1
ATOM 1659 N N . ARG A 1 215 ? 10.450 -15.117 17.252 1.00 73.12 215 ARG A N 1
ATOM 1660 C CA . ARG A 1 215 ? 9.248 -15.562 17.967 1.00 73.12 215 ARG A CA 1
ATOM 1661 C C . ARG A 1 215 ? 8.086 -14.633 17.624 1.00 73.12 215 ARG A C 1
ATOM 1663 O O . ARG A 1 215 ? 8.269 -13.423 17.491 1.00 73.12 215 ARG A O 1
ATOM 1670 N N . SER A 1 216 ? 6.891 -15.199 17.509 1.00 77.94 216 SER A N 1
ATOM 1671 C CA . SER A 1 216 ? 5.680 -14.434 17.242 1.00 77.94 216 SER A CA 1
ATOM 1672 C C . SER A 1 216 ? 4.691 -14.576 18.395 1.00 77.94 216 SER A C 1
ATOM 1674 O O . SER A 1 216 ? 4.492 -15.682 18.902 1.00 77.94 216 SER A O 1
ATOM 1676 N N . GLN A 1 217 ? 4.086 -13.472 18.824 1.00 87.31 217 GLN A N 1
ATOM 1677 C CA . GLN A 1 217 ? 3.110 -13.458 19.911 1.00 87.31 217 GLN A CA 1
ATOM 1678 C C . GLN A 1 217 ? 1.794 -12.853 19.431 1.00 87.31 217 GLN A C 1
ATOM 1680 O O . GLN A 1 217 ? 1.747 -11.689 19.035 1.00 87.31 217 GLN A O 1
ATOM 1685 N N . TRP A 1 218 ? 0.714 -13.624 19.536 1.00 92.31 218 TRP A N 1
ATOM 1686 C CA . TRP A 1 218 ? -0.634 -13.117 19.306 1.00 92.31 218 TRP A CA 1
ATOM 1687 C C . TRP A 1 218 ? -1.077 -12.245 20.476 1.00 92.31 218 TRP A C 1
ATOM 1689 O O . TRP A 1 218 ? -1.073 -12.684 21.626 1.00 92.31 218 TRP A O 1
ATOM 1699 N N . ILE A 1 219 ? -1.462 -11.012 20.167 1.00 94.62 219 ILE A N 1
ATOM 1700 C CA . ILE A 1 219 ? -1.953 -10.023 21.120 1.00 94.62 219 ILE A CA 1
ATOM 1701 C C . ILE A 1 219 ? -3.373 -9.645 20.710 1.00 94.62 219 ILE A C 1
ATOM 1703 O O . ILE A 1 219 ? -3.646 -9.409 19.532 1.00 94.62 219 ILE A O 1
ATOM 1707 N N . LYS A 1 220 ? -4.273 -9.605 21.694 1.00 96.31 220 LYS A N 1
ATOM 1708 C CA . LYS A 1 220 ? -5.655 -9.152 21.547 1.00 96.31 220 LYS A CA 1
ATOM 1709 C C . LYS A 1 220 ? -5.931 -8.076 22.591 1.00 96.31 220 LYS A C 1
ATOM 1711 O O . LYS A 1 220 ? -5.853 -8.355 23.783 1.00 96.31 220 LYS A O 1
ATOM 1716 N N . GLU A 1 221 ? -6.266 -6.872 22.145 1.00 95.56 221 GLU A N 1
ATOM 1717 C CA . GLU A 1 221 ? -6.457 -5.703 23.009 1.00 95.56 221 GLU A CA 1
ATOM 1718 C C . GLU A 1 221 ? -7.619 -4.840 22.512 1.00 95.56 221 GLU A C 1
ATOM 1720 O O . GLU A 1 221 ? -7.873 -4.751 21.312 1.00 95.56 221 GLU A O 1
ATOM 1725 N N . ASN A 1 222 ? -8.302 -4.171 23.440 1.00 95.69 222 ASN A N 1
ATOM 1726 C CA . ASN A 1 222 ? -9.274 -3.128 23.126 1.00 95.69 222 ASN A CA 1
ATOM 1727 C C . ASN A 1 222 ? -8.647 -1.769 23.416 1.00 95.69 222 ASN A C 1
ATOM 1729 O O . ASN A 1 222 ? -8.159 -1.542 24.523 1.00 95.69 222 ASN A O 1
ATOM 1733 N N . LYS A 1 223 ? -8.670 -0.869 22.435 1.00 94.69 223 LYS A N 1
ATOM 1734 C CA . LYS A 1 223 ? -8.055 0.456 22.531 1.00 94.69 223 LYS A CA 1
ATOM 1735 C C . LYS A 1 223 ? -8.987 1.532 22.006 1.00 94.69 223 LYS A C 1
ATOM 1737 O O . LYS A 1 223 ? -9.789 1.302 21.104 1.00 94.69 223 LYS A O 1
ATOM 1742 N N . VAL A 1 224 ? -8.858 2.727 22.569 1.00 95.00 224 VAL A N 1
ATOM 1743 C CA . VAL A 1 224 ? -9.538 3.920 22.065 1.00 95.00 224 VAL A CA 1
ATOM 1744 C C . VAL A 1 224 ? -8.531 4.698 21.232 1.00 95.00 224 VAL A C 1
ATOM 1746 O O . VAL A 1 224 ? -7.658 5.355 21.788 1.00 95.00 224 VAL A O 1
ATOM 1749 N N . CYS A 1 225 ? -8.624 4.613 19.909 1.00 94.69 225 CYS A N 1
ATOM 1750 C CA . CYS A 1 225 ? -7.637 5.191 18.995 1.00 94.69 225 CYS A CA 1
ATOM 1751 C C . CYS A 1 225 ? -8.258 6.270 18.114 1.00 94.69 225 CYS A C 1
ATOM 1753 O O . CYS A 1 225 ? -9.381 6.128 17.644 1.00 94.69 225 CYS A O 1
ATOM 1755 N N . THR A 1 226 ? -7.517 7.329 17.811 1.00 94.19 226 THR A N 1
ATOM 1756 C CA . THR A 1 226 ? -7.884 8.245 16.719 1.00 94.19 226 THR A CA 1
ATOM 1757 C C . THR A 1 226 ? -7.486 7.677 15.362 1.00 94.19 226 THR A C 1
ATOM 1759 O O . THR A 1 226 ? -8.200 7.865 14.377 1.00 94.19 226 THR A O 1
ATOM 1762 N N . SER A 1 227 ? -6.361 6.965 15.303 1.00 94.94 227 SER A N 1
ATOM 1763 C CA . SER A 1 227 ? -5.862 6.331 14.087 1.00 94.94 227 SER A CA 1
ATOM 1764 C C . SER A 1 227 ? -5.064 5.068 14.359 1.00 94.94 227 SER A C 1
ATOM 1766 O O . SER A 1 227 ? -4.444 4.913 15.412 1.00 94.94 227 SER A O 1
ATOM 1768 N N . VAL A 1 228 ? -5.053 4.196 13.357 1.00 96.88 228 VAL A N 1
ATOM 1769 C CA . VAL A 1 228 ? -4.189 3.019 13.283 1.00 96.88 228 VAL A CA 1
ATOM 1770 C C . VAL A 1 228 ? -3.570 3.007 11.892 1.00 96.88 228 VAL A C 1
ATOM 1772 O O . VAL A 1 228 ? -4.285 3.112 10.904 1.00 96.88 228 VAL A O 1
ATOM 1775 N N . ASN A 1 229 ? -2.251 2.915 11.786 1.00 95.75 229 ASN A N 1
ATOM 1776 C CA . ASN A 1 229 ? -1.571 2.912 10.497 1.00 95.75 229 ASN A CA 1
ATOM 1777 C C . ASN A 1 229 ? -0.644 1.707 10.402 1.00 95.75 229 ASN A C 1
ATOM 1779 O O . ASN A 1 229 ? 0.008 1.333 11.373 1.00 95.75 229 ASN A O 1
ATOM 1783 N N . LEU A 1 230 ? -0.593 1.112 9.219 1.00 94.50 230 LEU A N 1
ATOM 1784 C CA . LEU A 1 230 ? 0.341 0.061 8.859 1.00 94.50 230 LEU A CA 1
ATOM 1785 C C . LEU A 1 230 ? 1.240 0.591 7.763 1.00 94.50 230 LEU A C 1
ATOM 1787 O O . LEU A 1 230 ? 0.753 1.063 6.737 1.00 94.50 230 LEU A O 1
ATOM 1791 N N . ILE A 1 231 ? 2.541 0.515 7.988 1.00 90.81 231 ILE A N 1
ATOM 1792 C CA . ILE A 1 231 ? 3.560 0.937 7.033 1.00 90.81 231 ILE A CA 1
ATOM 1793 C C . ILE A 1 231 ? 4.559 -0.200 6.899 1.00 90.81 231 ILE A C 1
ATOM 1795 O O . ILE A 1 231 ? 4.848 -0.887 7.873 1.00 90.81 231 ILE A O 1
ATOM 1799 N N . LYS A 1 232 ? 5.097 -0.437 5.708 1.00 87.44 232 LYS A N 1
ATOM 1800 C CA . LYS A 1 232 ? 6.171 -1.419 5.540 1.00 87.44 232 LYS A CA 1
ATOM 1801 C C . LYS A 1 232 ? 7.356 -1.070 6.454 1.00 87.44 232 LYS A C 1
ATOM 1803 O O . LYS A 1 232 ? 7.851 0.051 6.403 1.00 87.44 232 LYS A O 1
ATOM 1808 N N . ALA A 1 233 ? 7.794 -2.009 7.295 1.00 66.69 233 ALA A N 1
ATOM 1809 C CA . ALA A 1 233 ? 8.725 -1.718 8.390 1.00 66.69 233 ALA A CA 1
ATOM 1810 C C . ALA A 1 233 ? 10.177 -1.463 7.949 1.00 66.69 233 ALA A C 1
ATOM 1812 O O . ALA A 1 233 ? 10.981 -1.039 8.773 1.00 66.69 233 ALA A O 1
ATOM 1813 N N . CYS A 1 234 ? 10.519 -1.711 6.682 1.00 64.88 234 CYS A N 1
ATOM 1814 C CA . CYS A 1 234 ? 11.884 -1.609 6.173 1.00 64.88 234 CYS A CA 1
ATOM 1815 C C . CYS A 1 234 ? 12.343 -0.145 6.137 1.00 64.88 234 CYS A C 1
ATOM 1817 O O . CYS A 1 234 ? 12.049 0.578 5.183 1.00 64.88 234 CYS A O 1
ATOM 1819 N N . LYS A 1 235 ? 13.054 0.281 7.184 1.00 61.28 235 LYS A N 1
ATOM 1820 C CA . LYS A 1 235 ? 13.654 1.621 7.276 1.00 61.28 235 LYS A CA 1
ATOM 1821 C C . LYS A 1 235 ? 15.162 1.622 7.033 1.00 61.28 235 LYS A C 1
ATOM 1823 O O . LYS A 1 235 ? 15.685 2.655 6.633 1.00 61.28 235 LYS A O 1
ATOM 1828 N N . ASN A 1 236 ? 15.830 0.485 7.245 1.00 60.16 236 ASN A N 1
ATOM 1829 C CA . ASN A 1 236 ? 17.280 0.348 7.121 1.00 60.16 236 ASN A CA 1
ATOM 1830 C C . ASN A 1 236 ? 17.661 -0.907 6.312 1.00 60.16 236 ASN A C 1
ATOM 1832 O O . ASN A 1 236 ? 16.949 -1.913 6.407 1.00 60.16 236 ASN A O 1
ATOM 1836 N N . PRO A 1 237 ? 18.799 -0.892 5.588 1.00 58.16 237 PRO A N 1
ATOM 1837 C CA . PRO A 1 237 ? 19.300 -2.049 4.840 1.00 58.16 237 PRO A CA 1
ATOM 1838 C C . PRO A 1 237 ? 19.522 -3.295 5.710 1.00 58.16 237 PRO A C 1
ATOM 1840 O O . PRO A 1 237 ? 19.260 -4.403 5.269 1.00 58.16 237 PRO A O 1
ATOM 1843 N N . GLU A 1 238 ? 19.922 -3.124 6.972 1.00 57.41 238 GLU A N 1
ATOM 1844 C CA . GLU A 1 238 ? 20.148 -4.225 7.925 1.00 57.41 238 GLU A CA 1
ATOM 1845 C C . GLU A 1 238 ? 18.869 -5.025 8.239 1.00 57.41 238 GLU A C 1
ATOM 1847 O O . GLU A 1 238 ? 18.929 -6.193 8.613 1.00 57.41 238 GLU A O 1
ATOM 1852 N N . GLU A 1 239 ? 17.689 -4.418 8.070 1.00 57.50 239 GLU A N 1
ATOM 1853 C CA . GLU A 1 239 ? 16.407 -5.082 8.325 1.00 57.50 239 GLU A CA 1
ATOM 1854 C C . GLU A 1 239 ? 15.900 -5.901 7.124 1.00 57.50 239 GLU A C 1
ATOM 1856 O O . GLU A 1 239 ? 14.990 -6.718 7.295 1.00 57.50 239 GLU A O 1
ATOM 1861 N N . LEU A 1 240 ? 16.475 -5.713 5.926 1.00 57.69 240 LEU A N 1
ATOM 1862 C CA . LEU A 1 240 ? 16.132 -6.492 4.725 1.00 57.69 240 LEU A CA 1
ATOM 1863 C C . LEU A 1 240 ? 16.538 -7.968 4.847 1.00 57.69 240 LEU A C 1
ATOM 1865 O O . LEU A 1 240 ? 15.886 -8.815 4.242 1.00 57.69 240 LEU A O 1
ATOM 1869 N N . ASP A 1 241 ? 17.573 -8.271 5.636 1.00 50.50 241 ASP A N 1
ATOM 1870 C CA . ASP A 1 241 ? 18.071 -9.637 5.862 1.00 50.50 241 ASP A CA 1
ATOM 1871 C C . ASP A 1 241 ? 17.146 -10.457 6.792 1.00 50.50 241 ASP A C 1
ATOM 1873 O O . ASP A 1 241 ? 17.227 -11.683 6.910 1.00 50.50 241 ASP A O 1
ATOM 1877 N N . SER A 1 242 ? 16.177 -9.799 7.444 1.00 50.06 242 SER A N 1
ATOM 1878 C CA . SER A 1 242 ? 15.166 -10.513 8.217 1.00 50.06 242 SER A CA 1
ATOM 1879 C C . SER A 1 242 ? 14.218 -11.273 7.277 1.00 50.06 242 SER A C 1
ATOM 1881 O O . SER A 1 242 ? 13.574 -10.701 6.403 1.00 50.06 242 SER A O 1
ATOM 1883 N N . LYS A 1 243 ? 14.122 -12.598 7.470 1.00 52.72 243 LYS A N 1
ATOM 1884 C CA . LYS A 1 243 ? 13.414 -13.591 6.627 1.00 52.72 243 LYS A CA 1
ATOM 1885 C C . LYS A 1 243 ? 11.951 -13.272 6.249 1.00 52.72 243 LYS A C 1
ATOM 1887 O O . LYS A 1 243 ? 11.355 -14.027 5.476 1.00 52.72 243 LYS A O 1
ATOM 1892 N N . MET A 1 244 ? 11.347 -12.213 6.793 1.00 56.03 244 MET A N 1
ATOM 1893 C CA . MET A 1 244 ? 10.003 -11.745 6.460 1.00 56.03 244 MET A CA 1
ATOM 1894 C C . MET A 1 244 ? 9.951 -10.213 6.488 1.00 56.03 244 MET A C 1
ATOM 1896 O O . MET A 1 244 ? 10.174 -9.599 7.530 1.00 56.03 244 MET A O 1
ATOM 1900 N N . GLU A 1 245 ? 9.565 -9.595 5.369 1.00 69.50 245 GLU A N 1
ATOM 1901 C CA . GLU A 1 245 ? 9.122 -8.202 5.388 1.00 69.50 245 GLU A CA 1
ATOM 1902 C C . GLU A 1 245 ? 7.895 -8.108 6.311 1.00 69.50 245 GLU A C 1
ATOM 1904 O O . GLU A 1 245 ? 6.873 -8.743 6.056 1.00 69.50 245 GLU A O 1
ATOM 1909 N N . CYS A 1 246 ? 8.005 -7.352 7.404 1.00 78.44 246 CYS A N 1
ATOM 1910 C CA . CYS A 1 246 ? 6.912 -7.115 8.344 1.00 78.44 246 CYS A CA 1
ATOM 1911 C C .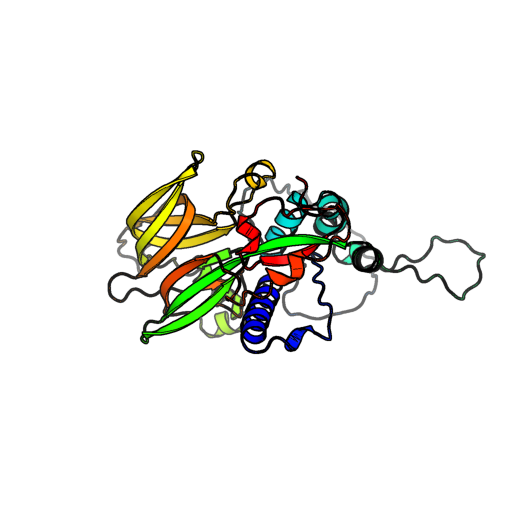 CYS A 1 246 ? 6.303 -5.721 8.149 1.00 78.44 246 CYS A C 1
ATOM 1913 O O . CYS A 1 246 ? 6.868 -4.837 7.492 1.00 78.44 246 CYS A O 1
ATOM 1915 N N . LEU A 1 247 ? 5.125 -5.517 8.730 1.00 88.88 247 LEU A N 1
ATOM 1916 C CA . LEU A 1 247 ? 4.486 -4.214 8.824 1.00 88.88 247 LEU A CA 1
ATOM 1917 C C . LEU A 1 247 ? 4.816 -3.587 10.178 1.00 88.88 247 LEU A C 1
ATOM 1919 O O . LEU A 1 247 ? 4.819 -4.251 11.210 1.00 88.88 247 LEU A O 1
ATOM 1923 N N . GLN A 1 248 ? 5.077 -2.291 10.183 1.00 91.81 248 GLN A N 1
ATOM 1924 C CA . GLN A 1 248 ? 5.066 -1.462 11.371 1.00 91.81 248 GLN A CA 1
ATOM 1925 C C . GLN A 1 248 ? 3.627 -0.999 11.606 1.00 91.81 248 GLN A C 1
ATOM 1927 O O . GLN A 1 248 ? 3.072 -0.239 10.814 1.00 91.81 248 GLN A O 1
ATOM 1932 N N . LEU A 1 249 ? 3.028 -1.485 12.688 1.00 94.56 249 LEU A N 1
ATOM 1933 C CA . LEU A 1 249 ? 1.748 -1.036 13.213 1.00 94.56 249 LEU A CA 1
ATOM 1934 C C . LEU A 1 249 ? 1.983 0.150 14.147 1.00 94.56 249 LEU A C 1
ATOM 1936 O O . LEU A 1 249 ? 2.622 -0.010 15.184 1.00 94.56 249 LEU A O 1
ATOM 1940 N N . THR A 1 250 ? 1.429 1.308 13.803 1.00 96.06 250 THR A N 1
ATOM 1941 C CA . THR A 1 250 ? 1.434 2.518 14.631 1.00 96.06 250 THR A CA 1
ATOM 1942 C C . THR A 1 250 ? 0.012 2.823 15.090 1.00 96.06 250 THR A C 1
ATOM 1944 O O . THR A 1 250 ? -0.887 3.014 14.268 1.00 96.06 250 THR A O 1
ATOM 1947 N N . MET A 1 251 ? -0.206 2.883 16.400 1.00 95.81 251 MET A N 1
ATOM 1948 C CA . MET A 1 251 ? -1.499 3.186 17.017 1.00 95.81 251 MET A CA 1
ATOM 1949 C C . MET A 1 251 ? -1.428 4.545 17.707 1.00 95.81 251 MET A C 1
ATOM 1951 O O . MET A 1 251 ? -0.487 4.813 18.450 1.00 95.81 251 MET A O 1
ATOM 1955 N N . THR A 1 252 ? -2.421 5.401 17.470 1.00 95.50 252 THR A N 1
ATOM 1956 C CA . THR A 1 252 ? -2.552 6.700 18.142 1.00 95.50 252 THR A CA 1
ATOM 1957 C C . THR A 1 252 ? -3.713 6.627 19.125 1.00 95.50 252 THR A C 1
ATOM 1959 O O . THR A 1 252 ? -4.874 6.804 18.755 1.00 95.50 252 THR A O 1
ATOM 1962 N N . GLU A 1 253 ? -3.388 6.312 20.372 1.00 93.81 253 GLU A N 1
ATOM 1963 C CA . GLU A 1 253 ? -4.320 6.021 21.460 1.00 93.81 253 GLU A CA 1
ATOM 1964 C C . GLU A 1 253 ? -4.725 7.297 22.206 1.00 93.81 253 GLU A C 1
ATOM 1966 O O . GLU A 1 253 ? -3.921 8.213 22.368 1.00 93.81 253 GLU A O 1
ATOM 1971 N N . VAL A 1 254 ? -5.967 7.353 22.688 1.00 91.44 254 VAL A N 1
ATOM 1972 C CA . VAL A 1 254 ? -6.513 8.447 23.501 1.00 91.44 254 VAL A CA 1
ATOM 1973 C C . VAL A 1 254 ? -6.563 8.006 24.956 1.00 91.44 254 VAL A C 1
ATOM 1975 O O . VAL A 1 254 ? -7.413 7.203 25.330 1.00 91.44 254 VAL A O 1
ATOM 1978 N N . LEU A 1 255 ? -5.681 8.562 25.788 1.00 85.62 255 LEU A N 1
ATOM 1979 C CA . LEU A 1 255 ? -5.596 8.203 27.208 1.00 85.62 255 LEU A CA 1
ATOM 1980 C C . LEU A 1 255 ? -6.538 9.025 28.096 1.00 85.62 255 LEU A C 1
ATOM 1982 O O . LEU A 1 255 ? -7.000 8.542 29.127 1.00 85.62 255 LEU A O 1
ATOM 1986 N N . LYS A 1 256 ? -6.836 10.273 27.713 1.00 77.06 256 LYS A N 1
ATOM 1987 C CA . LYS A 1 256 ? -7.705 11.169 28.487 1.00 77.06 256 LYS A CA 1
ATOM 1988 C C . LYS A 1 256 ? -8.482 12.124 27.584 1.00 77.06 256 LYS A C 1
ATOM 1990 O O . LYS A 1 256 ? -7.911 12.756 26.695 1.00 77.06 256 LYS A O 1
ATOM 1995 N N . ARG A 1 257 ? -9.777 12.283 27.873 1.00 66.62 257 ARG A N 1
ATOM 1996 C CA . ARG A 1 257 ? -10.640 13.333 27.309 1.00 66.62 257 ARG A CA 1
ATOM 1997 C C . ARG A 1 257 ? -11.026 14.327 28.400 1.00 66.62 257 ARG A C 1
ATOM 1999 O O . ARG A 1 257 ? -11.414 13.906 29.489 1.00 66.62 257 ARG A O 1
ATOM 2006 N N . GLN A 1 258 ? -10.956 15.628 28.120 1.00 59.59 258 GLN A N 1
ATOM 2007 C CA . GLN A 1 258 ? -11.556 16.630 29.003 1.00 59.59 258 GLN A CA 1
ATOM 2008 C C . GLN A 1 258 ? -12.975 16.936 28.528 1.00 59.59 258 GLN A C 1
ATOM 2010 O O . GLN A 1 258 ? -13.180 17.351 27.391 1.00 59.59 258 GLN A O 1
ATOM 2015 N N . ASN A 1 259 ? -13.947 16.786 29.426 1.00 53.78 259 ASN A N 1
ATOM 2016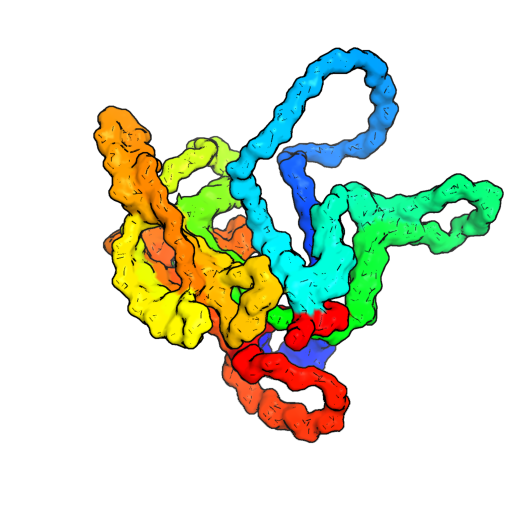 C CA . ASN A 1 259 ? -15.314 17.236 29.197 1.00 53.78 259 ASN A CA 1
ATOM 2017 C C . ASN A 1 259 ? -15.403 18.726 29.575 1.00 53.78 259 ASN A C 1
ATOM 2019 O O . ASN A 1 259 ? -15.749 19.089 30.699 1.00 53.78 259 ASN A O 1
ATOM 2023 N N . GLY A 1 260 ? -14.965 19.604 28.672 1.00 50.66 260 GLY A N 1
ATOM 2024 C CA . GLY A 1 260 ? -15.137 21.046 28.837 1.00 50.66 260 GLY A CA 1
ATOM 2025 C C . GLY A 1 260 ? -16.580 21.436 28.525 1.00 50.66 260 GLY A C 1
ATOM 2026 O O . GLY A 1 260 ? -17.142 20.964 27.546 1.00 50.66 260 GLY A O 1
ATOM 2027 N N . LYS A 1 261 ? -17.183 22.341 29.304 1.00 54.62 261 LYS A N 1
ATOM 2028 C CA . LYS A 1 261 ? -18.530 22.905 29.055 1.00 54.62 261 LYS A CA 1
ATOM 2029 C C . LYS A 1 261 ? -18.648 23.711 27.737 1.00 54.62 261 LYS A C 1
ATOM 2031 O O . LYS A 1 261 ? -19.629 24.422 27.542 1.00 54.62 261 LYS A O 1
ATOM 2036 N N . SER A 1 262 ? -17.664 23.639 26.839 1.00 55.25 262 SER A N 1
ATOM 2037 C CA . SER A 1 262 ? -17.673 24.266 25.517 1.00 55.25 262 SER A CA 1
ATOM 2038 C C . SER A 1 262 ? -17.805 23.192 24.430 1.00 55.25 262 SER A C 1
ATOM 2040 O O . SER A 1 262 ? -17.357 22.062 24.592 1.00 55.25 262 SER A O 1
ATOM 2042 N N . LYS A 1 263 ? -18.423 23.540 23.296 1.00 57.34 263 LYS A N 1
ATOM 2043 C CA . LYS A 1 263 ? -18.755 22.633 22.174 1.00 57.34 263 LYS A CA 1
ATOM 2044 C C . LYS A 1 263 ? -17.557 21.919 21.498 1.00 57.34 263 LYS A C 1
ATOM 2046 O O . LYS A 1 263 ? -17.771 21.259 20.486 1.00 57.34 263 LYS A O 1
ATOM 2051 N N . LYS A 1 264 ? -16.321 22.043 21.999 1.00 53.16 264 LYS A N 1
ATOM 2052 C CA . LYS A 1 264 ? -15.107 21.421 21.435 1.00 53.16 264 LYS A CA 1
ATOM 2053 C C . LYS A 1 264 ? -14.367 20.620 22.516 1.00 53.16 264 LYS A C 1
ATOM 2055 O O . LYS A 1 264 ? -13.726 21.194 23.393 1.00 53.16 264 LYS A O 1
ATOM 2060 N N . SER A 1 265 ? -14.491 19.296 22.462 1.00 53.75 265 SER A N 1
ATOM 2061 C CA . SER A 1 265 ? -13.971 18.343 23.454 1.00 53.75 265 SER A CA 1
ATOM 2062 C C . SER A 1 265 ? -12.610 17.783 23.015 1.00 53.75 265 SER A C 1
ATOM 2064 O O . SER A 1 265 ? -12.535 16.622 22.634 1.00 53.75 265 SER A O 1
ATOM 2066 N N . TYR A 1 266 ? -11.538 18.569 23.134 1.00 61.47 266 TYR A N 1
ATOM 2067 C CA . TYR A 1 266 ? -10.192 18.179 22.684 1.00 61.47 266 TYR A CA 1
ATOM 2068 C C . TYR A 1 266 ? -9.650 16.880 23.322 1.00 61.47 266 TYR A C 1
ATOM 2070 O O . TYR A 1 266 ? -9.682 16.704 24.546 1.00 61.47 266 TYR A O 1
ATOM 2078 N N . ASN A 1 267 ? -9.064 15.995 22.503 1.00 62.94 267 ASN A N 1
ATOM 2079 C CA . ASN A 1 267 ? -8.224 14.880 22.972 1.00 62.94 267 ASN A CA 1
ATOM 2080 C C . ASN A 1 267 ? -6.898 15.429 23.529 1.00 62.94 267 ASN A C 1
ATOM 2082 O O . ASN A 1 267 ? -6.007 15.790 22.764 1.00 62.94 267 ASN A O 1
ATOM 2086 N N . GLN A 1 268 ? -6.764 15.517 24.853 1.00 64.06 268 GLN A N 1
ATOM 2087 C CA . GLN A 1 268 ? -5.623 16.199 25.482 1.00 64.06 268 GLN A CA 1
ATOM 2088 C C . GLN A 1 268 ? -4.376 15.335 25.630 1.00 64.06 268 GLN A C 1
ATOM 2090 O O . GLN A 1 268 ? -3.271 15.868 25.666 1.00 64.06 268 GLN A O 1
ATOM 2095 N N . GLN A 1 269 ? -4.540 14.016 25.728 1.00 80.38 269 GLN A N 1
ATOM 2096 C CA . GLN A 1 269 ? -3.418 13.101 25.889 1.00 80.38 269 GLN A CA 1
ATOM 2097 C C . GLN A 1 269 ? -3.516 11.980 24.862 1.00 80.38 269 GLN A C 1
ATOM 2099 O O . GLN A 1 269 ? -4.320 11.055 25.005 1.00 80.38 269 GLN A O 1
ATOM 2104 N N . LEU A 1 270 ? -2.695 12.107 23.820 1.00 87.31 270 LEU A N 1
ATOM 2105 C CA . LEU A 1 270 ? -2.475 11.071 22.823 1.00 87.31 270 LEU A CA 1
ATOM 2106 C C . LEU A 1 270 ? -1.188 10.318 23.150 1.00 87.31 270 LEU A C 1
ATOM 2108 O O . LEU A 1 270 ? -0.198 10.913 23.577 1.00 87.31 270 LEU A O 1
ATOM 2112 N N . THR A 1 271 ? -1.186 9.012 22.935 1.00 92.06 271 THR A N 1
ATOM 2113 C CA . THR A 1 271 ? 0.019 8.187 23.032 1.00 92.06 271 THR A CA 1
ATOM 2114 C C . THR A 1 271 ? 0.191 7.407 21.749 1.00 92.06 271 THR A C 1
ATOM 2116 O O . THR A 1 271 ? -0.770 6.866 21.208 1.00 92.06 271 THR A O 1
ATOM 2119 N N . MET A 1 272 ? 1.420 7.391 21.240 1.00 92.94 272 MET A N 1
ATOM 2120 C CA . MET A 1 272 ? 1.760 6.670 20.025 1.00 92.94 272 MET A CA 1
ATOM 2121 C C . MET A 1 272 ? 2.521 5.403 20.388 1.00 92.94 272 MET A C 1
ATOM 2123 O O . MET A 1 272 ? 3.554 5.474 21.050 1.00 92.94 272 MET A O 1
ATOM 2127 N N . THR A 1 273 ? 2.004 4.253 19.965 1.00 93.31 273 THR A N 1
ATOM 2128 C CA . THR A 1 273 ? 2.653 2.954 20.160 1.00 93.31 273 THR A CA 1
ATOM 2129 C C . THR A 1 273 ? 3.000 2.345 18.807 1.00 93.31 273 THR A C 1
ATOM 2131 O O . THR A 1 273 ? 2.209 2.412 17.866 1.00 93.31 273 THR A O 1
ATOM 2134 N N . GLU A 1 274 ? 4.201 1.776 18.692 1.00 93.00 274 GLU A N 1
ATOM 2135 C CA . GLU A 1 274 ? 4.709 1.178 17.454 1.00 93.00 274 GLU A CA 1
ATOM 2136 C C . GLU A 1 274 ? 5.124 -0.275 17.687 1.00 93.00 274 GLU A C 1
ATOM 2138 O O . GLU A 1 274 ? 5.851 -0.583 18.632 1.00 93.00 274 GLU A O 1
ATOM 2143 N N . VAL A 1 275 ? 4.670 -1.182 16.821 1.00 91.06 275 VAL A N 1
ATOM 2144 C CA . VAL A 1 275 ? 4.932 -2.621 16.939 1.00 91.06 275 VAL A CA 1
ATOM 2145 C C . VAL A 1 275 ? 5.162 -3.228 15.554 1.00 91.06 275 VAL A C 1
ATOM 2147 O O . VAL A 1 275 ? 4.411 -2.949 14.625 1.00 91.06 275 VAL A O 1
ATOM 2150 N N . LYS A 1 276 ? 6.181 -4.084 15.399 1.00 89.75 276 LYS A N 1
ATOM 2151 C CA . LYS A 1 276 ? 6.372 -4.883 14.175 1.00 89.75 276 LYS A CA 1
ATOM 2152 C C . LYS A 1 276 ? 5.436 -6.096 14.189 1.00 89.75 276 LYS A C 1
ATOM 2154 O O . LYS A 1 276 ? 5.367 -6.812 15.189 1.00 89.75 276 LYS A O 1
ATOM 2159 N N . VAL A 1 277 ? 4.714 -6.316 13.095 1.00 88.88 277 VAL A N 1
ATOM 2160 C CA . VAL A 1 277 ? 3.643 -7.315 12.973 1.00 88.88 277 VAL A CA 1
ATOM 2161 C C . VAL A 1 277 ? 3.628 -7.962 11.586 1.00 88.88 277 VAL A C 1
ATOM 2163 O O . VAL A 1 277 ? 4.038 -7.345 10.606 1.00 88.88 277 VAL A O 1
ATOM 2166 N N . ASP A 1 278 ? 3.136 -9.195 11.479 1.00 83.75 278 ASP A N 1
ATOM 2167 C CA . ASP A 1 278 ? 2.954 -9.911 10.198 1.00 83.75 278 ASP A CA 1
ATOM 2168 C C . ASP A 1 278 ? 1.469 -10.075 9.810 1.00 83.75 278 ASP A C 1
ATOM 2170 O O . ASP A 1 278 ? 1.118 -10.072 8.628 1.00 83.75 278 ASP A O 1
ATOM 2174 N N . LYS A 1 279 ? 0.585 -10.191 10.805 1.00 88.69 279 LYS A N 1
ATOM 2175 C CA . LYS A 1 279 ? -0.868 -10.312 10.668 1.00 88.69 279 LYS A CA 1
ATOM 2176 C C . LYS A 1 279 ? -1.548 -9.327 11.595 1.00 88.69 279 LYS A C 1
ATOM 2178 O O . LYS A 1 279 ? -1.169 -9.194 12.759 1.00 88.69 279 LYS A O 1
ATOM 2183 N N . VAL A 1 280 ? -2.577 -8.669 11.076 1.00 94.88 280 VAL A N 1
ATOM 2184 C CA . VAL A 1 280 ? -3.324 -7.653 11.813 1.00 94.88 280 VAL A CA 1
ATOM 2185 C C . VAL A 1 280 ? -4.793 -7.750 11.468 1.00 94.88 280 VAL A C 1
ATOM 2187 O O . VAL A 1 280 ? -5.175 -7.911 10.313 1.00 94.88 280 VAL A O 1
ATOM 2190 N N . HIS A 1 281 ? -5.615 -7.607 12.486 1.00 96.50 281 HIS A N 1
ATOM 2191 C CA . HIS A 1 281 ? -7.050 -7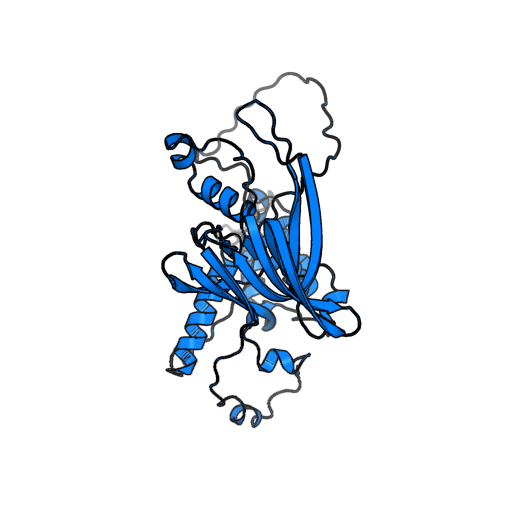.536 12.403 1.00 96.50 281 HIS A CA 1
ATOM 2192 C C . HIS A 1 281 ? -7.516 -6.395 13.307 1.00 96.50 281 HIS A C 1
ATOM 2194 O O . HIS A 1 281 ? -7.154 -6.332 14.480 1.00 96.50 281 HIS A O 1
ATOM 2200 N N . VAL A 1 282 ? -8.289 -5.475 12.742 1.00 97.56 282 VAL A N 1
ATOM 2201 C CA . VAL A 1 282 ? -8.862 -4.323 13.438 1.00 97.56 282 VAL A CA 1
ATOM 2202 C C . VAL A 1 282 ? -10.362 -4.344 13.215 1.00 97.56 282 VAL A C 1
ATOM 2204 O O . VAL A 1 282 ? -10.822 -4.385 12.071 1.00 97.56 282 VAL A O 1
ATOM 2207 N N . SER A 1 283 ? -11.134 -4.292 14.289 1.00 97.44 283 SER A N 1
ATOM 2208 C CA . SER A 1 283 ? -12.587 -4.200 14.237 1.00 97.44 283 SER A CA 1
ATOM 2209 C C . SER A 1 283 ? -13.075 -3.057 15.121 1.00 97.44 283 SER A C 1
ATOM 2211 O O . SER A 1 283 ? -12.488 -2.739 16.154 1.00 97.44 283 SER A O 1
ATOM 2213 N N . GLY A 1 284 ? -14.123 -2.369 14.678 1.00 96.12 284 GLY A N 1
ATOM 2214 C CA . GLY A 1 284 ? -14.808 -1.385 15.502 1.00 96.12 284 GLY A CA 1
ATOM 2215 C C . GLY A 1 284 ? -15.692 -2.105 16.509 1.00 96.12 284 GLY A C 1
ATOM 2216 O O . GLY A 1 284 ? -16.422 -3.025 16.142 1.00 96.12 284 GLY A O 1
ATOM 2217 N N . THR A 1 285 ? -15.646 -1.702 17.776 1.00 94.12 285 THR A N 1
ATOM 2218 C CA . THR A 1 285 ? -16.539 -2.273 18.789 1.00 94.12 285 THR A CA 1
ATOM 2219 C C . THR A 1 285 ? -17.906 -1.588 18.751 1.00 94.12 285 THR A C 1
ATOM 2221 O O . THR A 1 285 ? -18.022 -0.374 18.532 1.00 94.12 285 THR A O 1
ATOM 2224 N N . GLY A 1 286 ? -18.972 -2.373 18.934 1.00 89.38 286 GLY A N 1
ATOM 2225 C CA . GLY A 1 286 ? -20.349 -1.902 18.764 1.00 89.38 286 GLY A CA 1
ATOM 2226 C C . GLY A 1 286 ? -20.617 -1.441 17.327 1.00 89.38 286 GLY A C 1
ATOM 2227 O O . GLY A 1 286 ? -20.284 -2.139 16.377 1.00 89.38 286 GLY A O 1
ATOM 2228 N N . ASN A 1 287 ? -21.177 -0.239 17.168 1.00 88.56 287 ASN A N 1
ATOM 2229 C CA . ASN A 1 287 ? -21.475 0.355 15.855 1.00 88.56 287 ASN A CA 1
ATOM 2230 C C . ASN A 1 287 ? -20.340 1.259 15.336 1.00 88.56 287 ASN A C 1
ATOM 2232 O O . ASN A 1 287 ? -20.555 2.096 14.455 1.00 88.56 287 ASN A O 1
ATOM 2236 N N . THR A 1 288 ? -19.140 1.147 15.912 1.00 94.88 288 THR A N 1
ATOM 2237 C CA . THR A 1 288 ? -17.997 1.970 15.511 1.00 94.88 288 THR A CA 1
ATOM 2238 C C . THR A 1 288 ? -17.567 1.594 14.097 1.00 94.88 288 THR A C 1
ATOM 2240 O O . THR A 1 288 ? -17.287 0.435 13.805 1.00 94.88 288 THR A O 1
ATOM 2243 N N . THR A 1 289 ? -17.473 2.590 13.220 1.00 96.44 289 THR A N 1
ATOM 2244 C CA . THR A 1 289 ? -16.915 2.429 11.875 1.00 96.44 289 THR A CA 1
ATOM 2245 C C . THR A 1 289 ? -15.800 3.434 11.655 1.00 96.44 289 THR A C 1
ATOM 2247 O O . THR A 1 289 ? -15.712 4.452 12.344 1.00 96.44 289 THR A O 1
ATOM 2250 N N . PHE A 1 290 ? -14.934 3.151 10.694 1.00 96.62 290 PHE A N 1
ATOM 2251 C CA . PHE A 1 290 ? -13.770 3.969 10.402 1.00 96.62 290 PHE A CA 1
ATOM 2252 C C . PHE A 1 290 ? -13.512 4.076 8.900 1.00 96.62 290 PHE A C 1
ATOM 2254 O O . PHE A 1 290 ? -14.012 3.290 8.092 1.00 96.62 290 PHE A O 1
ATOM 2261 N N . ALA A 1 291 ? -12.739 5.093 8.521 1.00 96.44 291 ALA A N 1
ATOM 2262 C CA . ALA A 1 291 ? -12.221 5.228 7.168 1.00 96.44 291 ALA A CA 1
ATOM 2263 C C . ALA A 1 291 ? -10.926 4.422 7.017 1.00 96.44 291 ALA A C 1
ATOM 2265 O O . ALA A 1 291 ? -10.151 4.335 7.967 1.00 96.44 291 ALA A O 1
ATOM 2266 N N . VAL A 1 292 ? -10.679 3.883 5.824 1.00 97.19 292 VAL A N 1
ATOM 2267 C CA . VAL A 1 292 ? -9.435 3.197 5.450 1.00 97.19 292 VAL A CA 1
ATOM 2268 C C . VAL A 1 292 ? -8.908 3.785 4.146 1.00 97.19 292 VAL A C 1
ATOM 2270 O O . VAL A 1 292 ? -9.672 3.931 3.195 1.00 97.19 292 VAL A O 1
ATOM 2273 N N . CYS A 1 293 ? -7.615 4.100 4.073 1.00 95.62 293 CYS A N 1
ATOM 2274 C CA . CYS A 1 293 ? -6.936 4.502 2.840 1.00 95.62 293 CYS A CA 1
ATOM 2275 C C . CYS A 1 293 ? -5.739 3.594 2.552 1.00 95.62 293 CYS A C 1
ATOM 2277 O O . CYS A 1 293 ? -4.929 3.341 3.438 1.00 95.62 293 CYS A O 1
ATOM 2279 N N . LEU A 1 294 ? -5.608 3.137 1.304 1.00 94.56 294 LEU A N 1
ATOM 2280 C CA . LEU A 1 294 ? -4.523 2.254 0.865 1.00 94.56 294 LEU A CA 1
ATOM 2281 C C . LEU A 1 294 ? -3.519 2.992 -0.030 1.00 94.56 294 LEU A C 1
ATOM 2283 O O . LEU A 1 294 ? -3.913 3.669 -0.981 1.00 94.56 294 LEU A O 1
ATOM 2287 N N . ASP A 1 295 ? -2.221 2.833 0.236 1.00 92.25 295 ASP A N 1
ATOM 2288 C CA . ASP A 1 295 ? -1.086 3.442 -0.481 1.00 92.25 295 ASP A CA 1
ATOM 2289 C C . ASP A 1 295 ? -1.251 4.945 -0.739 1.00 92.25 295 ASP A C 1
ATOM 2291 O O . ASP A 1 295 ? -0.848 5.466 -1.793 1.00 92.25 295 ASP A O 1
ATOM 2295 N N . GLN A 1 296 ? -1.914 5.631 0.198 1.00 89.62 296 GLN A N 1
ATOM 2296 C CA . GLN A 1 296 ? -2.253 7.049 0.101 1.00 89.62 296 GLN A CA 1
ATOM 2297 C C . GLN A 1 296 ? -2.941 7.400 -1.234 1.00 89.62 296 GLN A C 1
ATOM 2299 O O . GLN A 1 296 ? -2.734 8.473 -1.805 1.00 89.62 296 GLN A O 1
ATOM 2304 N N . ASP A 1 297 ? -3.696 6.454 -1.796 1.00 88.81 297 ASP A N 1
ATOM 2305 C CA . ASP A 1 297 ? -4.435 6.633 -3.034 1.00 88.81 297 ASP A CA 1
ATOM 2306 C C . ASP A 1 297 ? -5.771 7.309 -2.721 1.00 88.81 297 ASP A C 1
ATOM 2308 O O . ASP A 1 297 ? -6.660 6.708 -2.123 1.00 88.81 297 ASP A O 1
ATOM 2312 N N . GLU A 1 298 ? -5.911 8.571 -3.130 1.00 85.12 298 GLU A N 1
ATOM 2313 C CA . GLU A 1 298 ? -7.109 9.392 -2.910 1.00 85.12 298 GLU A CA 1
ATOM 2314 C C . GLU A 1 298 ? -8.374 8.759 -3.507 1.00 85.12 298 GLU A C 1
ATOM 2316 O O . GLU A 1 298 ? -9.480 9.022 -3.045 1.00 85.12 298 GLU A O 1
ATOM 2321 N N . LYS A 1 299 ? -8.220 7.874 -4.503 1.00 86.69 299 LYS A N 1
ATOM 2322 C CA . LYS A 1 299 ? -9.328 7.113 -5.102 1.00 86.69 299 LYS A CA 1
ATOM 2323 C C . LYS A 1 299 ? -9.608 5.781 -4.401 1.00 86.69 299 LYS A C 1
ATOM 2325 O O . LYS A 1 299 ? -10.526 5.070 -4.798 1.00 86.69 299 LYS A O 1
ATOM 2330 N N . LYS A 1 300 ? -8.808 5.409 -3.403 1.00 90.25 300 LYS A N 1
ATOM 2331 C CA . LYS A 1 300 ? -8.940 4.175 -2.615 1.00 90.25 300 LYS A CA 1
ATOM 2332 C C . LYS A 1 300 ? -9.067 4.503 -1.141 1.00 90.25 300 LYS A C 1
ATOM 2334 O O . LYS A 1 300 ? -8.308 4.021 -0.301 1.00 90.25 300 LYS A O 1
ATOM 2339 N N . ILE A 1 301 ? -10.057 5.340 -0.863 1.00 93.31 301 ILE A N 1
ATOM 2340 C CA . ILE A 1 301 ? -10.508 5.639 0.483 1.00 93.31 301 ILE A CA 1
ATOM 2341 C C . ILE A 1 301 ? -11.889 5.023 0.644 1.00 93.31 301 ILE A C 1
ATOM 2343 O O . ILE A 1 301 ? -12.810 5.331 -0.110 1.00 93.31 301 ILE A O 1
ATOM 2347 N N . LEU A 1 302 ? -12.013 4.122 1.608 1.00 94.62 302 LEU A N 1
ATOM 2348 C CA . LEU A 1 302 ? -13.246 3.426 1.936 1.00 94.62 302 LEU A CA 1
ATOM 2349 C C . LEU A 1 302 ? -13.763 3.978 3.258 1.00 94.62 302 LEU A C 1
ATOM 2351 O O . LEU A 1 302 ? -13.018 4.072 4.230 1.00 94.62 302 LEU A O 1
ATOM 2355 N N . GLN A 1 303 ? -15.028 4.379 3.275 1.00 94.19 303 GLN A N 1
ATOM 2356 C CA . GLN A 1 303 ? -15.716 4.852 4.473 1.00 94.19 303 GLN A CA 1
ATOM 2357 C C . GLN A 1 303 ? -16.583 3.736 5.056 1.00 94.19 303 GLN A C 1
ATOM 2359 O O . GLN A 1 303 ? -16.845 2.736 4.389 1.00 94.19 303 GLN A O 1
ATOM 2364 N N . SER A 1 304 ? -17.035 3.922 6.298 1.00 95.38 304 SER A N 1
ATOM 2365 C CA . SER A 1 304 ? -17.953 2.998 6.974 1.00 95.38 304 SER A CA 1
ATOM 2366 C C . SER A 1 304 ? -17.427 1.560 7.062 1.00 95.38 304 SER A C 1
ATOM 2368 O O . SER A 1 304 ? -18.199 0.606 6.986 1.00 95.38 304 SER A O 1
ATOM 2370 N N . VAL A 1 305 ? -16.112 1.392 7.223 1.00 97.62 305 VAL A N 1
ATOM 2371 C CA . VAL A 1 305 ? -15.490 0.084 7.450 1.00 97.62 305 VAL A CA 1
ATOM 2372 C C . VAL A 1 305 ? -15.692 -0.299 8.914 1.00 97.62 305 VAL A C 1
ATOM 2374 O O . VAL A 1 305 ? -15.358 0.478 9.804 1.00 97.62 305 VAL A O 1
ATOM 2377 N N . ALA A 1 306 ? -16.244 -1.483 9.164 1.00 97.44 306 ALA A N 1
ATOM 2378 C CA . ALA A 1 306 ? -16.418 -2.041 10.505 1.00 97.44 306 ALA A CA 1
ATOM 2379 C C . ALA A 1 306 ? -15.279 -3.005 10.876 1.00 97.44 306 ALA A C 1
ATOM 2381 O O . ALA A 1 306 ? -14.923 -3.134 12.044 1.00 97.44 306 ALA A O 1
ATOM 2382 N N . ARG A 1 307 ? -14.690 -3.680 9.881 1.00 97.56 307 ARG A N 1
ATOM 2383 C CA . ARG A 1 307 ? -13.618 -4.668 10.063 1.00 97.56 307 ARG A CA 1
ATOM 2384 C C . ARG A 1 307 ? -12.566 -4.537 8.969 1.00 97.56 307 ARG A C 1
ATOM 2386 O O . ARG A 1 307 ? -12.921 -4.393 7.804 1.00 97.56 307 ARG A O 1
ATOM 2393 N N . CYS A 1 308 ? -11.297 -4.651 9.337 1.00 97.88 308 CYS A N 1
ATOM 2394 C CA . CYS A 1 308 ? -10.151 -4.671 8.436 1.00 97.88 308 CYS A CA 1
ATOM 2395 C C . CYS A 1 308 ? -9.195 -5.796 8.844 1.00 97.88 308 CYS A C 1
ATOM 2397 O O . CYS A 1 308 ? -8.721 -5.827 9.977 1.00 97.88 308 CYS A O 1
ATOM 2399 N N . GLU A 1 309 ? -8.920 -6.728 7.939 1.00 96.94 309 GLU A N 1
ATOM 2400 C CA . GLU A 1 309 ? -7.997 -7.841 8.153 1.00 96.94 309 GLU A CA 1
ATOM 2401 C C . GLU A 1 309 ? -6.887 -7.809 7.104 1.00 96.94 309 GLU A C 1
ATOM 2403 O O . GLU A 1 309 ? -7.156 -7.805 5.905 1.00 96.94 309 GLU A O 1
ATOM 2408 N N . ILE A 1 310 ? -5.637 -7.776 7.562 1.00 95.31 310 ILE A N 1
ATOM 2409 C CA . ILE A 1 310 ? -4.448 -7.673 6.723 1.00 95.31 310 ILE A CA 1
ATOM 2410 C C . ILE A 1 310 ? -3.698 -9.001 6.714 1.00 95.31 310 ILE A C 1
ATOM 2412 O O . ILE A 1 310 ? -3.384 -9.573 7.763 1.00 95.31 310 ILE A O 1
ATOM 2416 N N . LYS A 1 311 ? -3.368 -9.462 5.505 1.00 88.75 311 LYS A N 1
ATOM 2417 C CA . LYS A 1 311 ? -2.571 -10.664 5.245 1.00 88.75 311 LYS A CA 1
ATOM 2418 C C . LYS A 1 311 ? -1.561 -10.407 4.136 1.00 88.75 311 LYS A C 1
ATOM 2420 O O . LYS A 1 311 ? -1.765 -9.564 3.268 1.00 88.75 311 LYS A O 1
ATOM 2425 N N . VAL A 1 312 ? -0.484 -11.179 4.135 1.00 88.50 312 VAL A N 1
ATOM 2426 C CA . VAL A 1 312 ? 0.467 -11.211 3.020 1.00 88.50 312 VAL A CA 1
ATOM 2427 C C . VAL A 1 312 ? -0.197 -11.859 1.796 1.00 88.50 312 VAL A C 1
ATOM 2429 O O . VAL A 1 312 ? -0.928 -12.841 1.937 1.00 88.50 312 VAL A O 1
ATOM 2432 N N . CYS A 1 313 ? 0.045 -11.326 0.596 1.00 89.38 313 CYS A N 1
ATOM 2433 C CA . CYS A 1 313 ? -0.426 -11.941 -0.645 1.00 89.38 313 CYS A CA 1
ATOM 2434 C C . CYS A 1 313 ? 0.426 -13.161 -1.025 1.00 89.38 313 CYS A C 1
ATOM 2436 O O . CYS A 1 313 ? 1.650 -13.058 -1.142 1.00 89.38 313 CYS A O 1
ATOM 2438 N N . TYR A 1 314 ? -0.236 -14.275 -1.330 1.00 85.88 314 TYR A N 1
ATOM 2439 C CA . TYR A 1 314 ? 0.371 -15.480 -1.899 1.00 85.88 314 TYR A CA 1
ATOM 2440 C C . TYR A 1 314 ? 0.086 -15.565 -3.398 1.00 85.88 314 TYR A C 1
ATOM 2442 O O . TYR A 1 314 ? -0.888 -14.985 -3.889 1.00 85.88 314 TYR A O 1
ATOM 2450 N N . LYS A 1 315 ? 0.949 -16.259 -4.143 1.00 84.00 315 LYS A N 1
ATOM 2451 C CA . LYS A 1 315 ? 0.662 -16.582 -5.542 1.00 84.00 315 LYS A CA 1
ATOM 2452 C C . LYS A 1 315 ? -0.572 -17.490 -5.581 1.00 84.00 315 LYS A C 1
ATOM 2454 O O . LYS A 1 315 ? -0.643 -18.414 -4.777 1.00 84.00 315 LYS A O 1
ATOM 2459 N N . PRO A 1 316 ? -1.542 -17.235 -6.473 1.00 75.81 316 PRO A N 1
ATOM 2460 C CA . PRO A 1 316 ? -2.677 -18.133 -6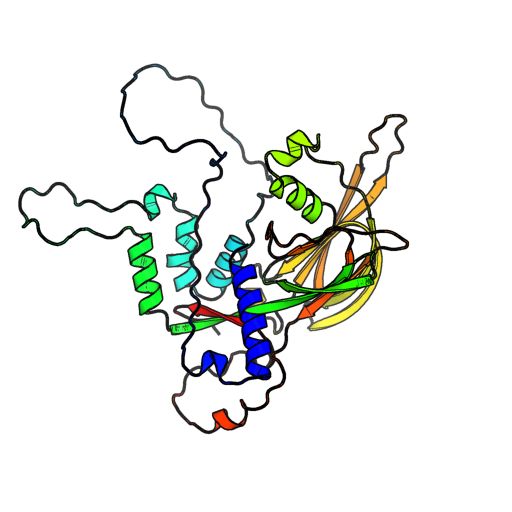.633 1.00 75.81 316 PRO A CA 1
ATOM 2461 C C . PRO A 1 316 ? -2.172 -19.517 -7.059 1.00 75.81 316 PRO A C 1
ATOM 2463 O O . PRO A 1 316 ? -1.323 -19.609 -7.948 1.00 75.81 316 PRO A O 1
ATOM 2466 N N . ASP A 1 317 ? -2.666 -20.571 -6.408 1.00 62.50 317 ASP A N 1
ATOM 2467 C CA . ASP A 1 317 ? -2.240 -21.953 -6.637 1.00 62.50 317 ASP A CA 1
ATOM 2468 C C . ASP A 1 317 ? -2.530 -22.391 -8.083 1.00 62.50 317 ASP A C 1
ATOM 2470 O O . ASP A 1 317 ? -3.608 -22.860 -8.432 1.00 62.50 317 ASP A O 1
ATOM 2474 N N . SER A 1 318 ? -1.527 -22.229 -8.941 1.00 51.44 318 SER A N 1
ATOM 2475 C CA . SER A 1 318 ? -1.371 -22.918 -10.217 1.00 51.44 318 SER A CA 1
ATOM 2476 C C . SER A 1 318 ? 0.026 -23.521 -10.190 1.00 51.44 318 SER A C 1
ATOM 2478 O O . SER A 1 318 ? 1.008 -22.906 -10.611 1.00 51.44 318 SER A O 1
ATOM 2480 N N . SER A 1 319 ? 0.125 -24.727 -9.638 1.00 46.94 319 SER A N 1
ATOM 2481 C CA . SER A 1 319 ? 1.337 -25.542 -9.555 1.00 46.94 319 SER A CA 1
ATOM 2482 C C . SER A 1 319 ? 1.802 -26.030 -10.939 1.00 46.94 319 SER A C 1
ATOM 2484 O O . SER A 1 319 ? 1.898 -27.229 -11.183 1.00 46.94 319 SER A O 1
ATOM 2486 N N . ALA A 1 320 ? 2.097 -25.115 -11.861 1.00 44.94 320 ALA A N 1
ATOM 2487 C CA . ALA A 1 320 ? 2.794 -25.411 -13.113 1.00 44.94 320 ALA A CA 1
ATOM 2488 C C . ALA A 1 320 ? 4.293 -25.050 -13.038 1.00 44.94 320 ALA A C 1
ATOM 2490 O O . ALA A 1 320 ? 5.092 -25.564 -13.819 1.00 44.94 320 ALA A O 1
ATOM 2491 N N . ASP A 1 321 ? 4.708 -24.256 -12.044 1.00 47.66 321 ASP A N 1
ATOM 2492 C CA . ASP A 1 321 ? 6.107 -23.830 -11.871 1.00 47.66 321 ASP A CA 1
ATOM 2493 C C . ASP A 1 321 ? 7.054 -24.941 -11.379 1.00 47.66 321 ASP A C 1
ATOM 2495 O O . ASP A 1 321 ? 8.273 -24.760 -11.381 1.00 47.66 321 ASP A O 1
ATOM 2499 N N . TRP A 1 322 ? 6.552 -26.122 -10.997 1.00 42.16 322 TRP A N 1
ATOM 2500 C CA . TRP A 1 322 ? 7.442 -27.249 -10.687 1.00 42.16 322 TRP A CA 1
ATOM 2501 C C . TRP A 1 322 ? 8.026 -27.903 -11.948 1.00 42.16 322 TRP A C 1
ATOM 2503 O O . TRP A 1 322 ? 9.145 -28.413 -11.905 1.00 42.16 322 TRP A O 1
ATOM 2513 N N . HIS A 1 323 ? 7.329 -27.835 -13.088 1.00 37.31 323 HIS A N 1
ATOM 2514 C CA . HIS A 1 323 ? 7.797 -28.434 -14.341 1.00 37.31 323 HIS A CA 1
ATOM 2515 C C . HIS A 1 323 ? 8.862 -27.595 -15.065 1.00 37.31 323 HIS A C 1
ATOM 2517 O O . HIS A 1 323 ? 9.672 -28.153 -15.803 1.00 37.31 323 HIS A O 1
ATOM 2523 N N . LEU A 1 324 ? 8.920 -26.280 -14.824 1.00 41.03 324 LEU A N 1
ATOM 2524 C CA . LEU A 1 324 ? 9.911 -25.387 -15.444 1.00 41.03 324 LEU A CA 1
ATOM 2525 C C . LEU A 1 324 ? 11.277 -25.391 -14.737 1.00 41.03 324 LEU A C 1
ATOM 2527 O O . LEU A 1 324 ? 12.237 -24.836 -15.265 1.00 41.03 324 LEU A O 1
ATOM 2531 N N . ARG A 1 325 ? 11.423 -26.092 -13.601 1.00 40.09 325 ARG A N 1
ATOM 2532 C CA . ARG A 1 325 ? 12.736 -26.323 -12.962 1.00 40.09 325 ARG A CA 1
ATOM 2533 C C . ARG A 1 325 ? 13.646 -27.297 -13.727 1.00 40.09 325 ARG A C 1
ATOM 2535 O O . ARG A 1 325 ? 14.772 -27.523 -13.295 1.00 40.09 325 ARG A O 1
ATOM 2542 N N . LYS A 1 326 ? 13.187 -27.889 -14.838 1.00 32.28 326 LYS A N 1
ATOM 2543 C CA . LYS A 1 326 ? 13.951 -28.862 -15.644 1.00 32.28 326 LYS A CA 1
ATOM 2544 C C . LYS A 1 326 ? 14.640 -28.280 -16.886 1.00 32.28 326 LYS A C 1
ATOM 2546 O O . LYS A 1 326 ? 15.029 -29.048 -17.759 1.00 32.28 326 LYS A O 1
ATOM 2551 N N . LEU A 1 327 ? 14.845 -26.964 -16.968 1.00 30.22 327 LEU A N 1
ATOM 2552 C CA . LEU A 1 327 ? 15.789 -26.398 -17.936 1.00 30.22 327 LEU A CA 1
ATOM 2553 C C . LEU A 1 327 ? 17.037 -25.898 -17.191 1.00 30.22 327 LEU A C 1
ATOM 2555 O O . LEU A 1 327 ? 16.952 -24.891 -16.487 1.00 30.22 327 LEU A O 1
ATOM 2559 N N . PRO A 1 328 ? 18.195 -26.579 -17.294 1.00 38.69 328 PRO A N 1
ATOM 2560 C CA . PRO A 1 328 ? 19.437 -26.048 -16.763 1.00 38.69 328 PRO A CA 1
ATOM 2561 C C . PRO A 1 328 ? 19.901 -24.957 -17.727 1.00 38.69 328 PRO A C 1
ATOM 2563 O O . PRO A 1 328 ? 20.585 -25.219 -18.713 1.00 38.69 328 PRO A O 1
ATOM 2566 N N . THR A 1 329 ? 19.479 -23.718 -17.493 1.00 33.22 329 THR A N 1
ATOM 2567 C CA . THR A 1 329 ? 20.000 -22.580 -18.246 1.00 33.22 329 THR A CA 1
ATOM 2568 C C . THR A 1 329 ? 20.455 -21.500 -17.283 1.00 33.22 329 THR A C 1
ATOM 2570 O O . THR A 1 329 ? 19.657 -20.777 -16.701 1.00 33.22 329 THR A O 1
ATOM 2573 N N . SER A 1 330 ? 21.781 -21.414 -17.196 1.00 30.62 330 SER A N 1
ATOM 2574 C CA . SER A 1 330 ? 22.590 -20.389 -16.547 1.00 30.62 330 SER A CA 1
ATOM 2575 C C . SER A 1 330 ? 22.581 -20.384 -15.018 1.00 30.62 330 SER A C 1
ATOM 2577 O O . SER A 1 330 ? 21.590 -20.089 -14.353 1.00 30.62 330 SER A O 1
ATOM 2579 N N . ALA A 1 331 ? 23.757 -20.661 -14.459 1.00 36.28 331 ALA A N 1
ATOM 2580 C CA . ALA A 1 331 ? 24.098 -20.339 -13.088 1.00 36.28 331 ALA A CA 1
ATOM 2581 C C . ALA A 1 331 ? 24.002 -18.819 -12.892 1.00 36.28 331 ALA A C 1
ATOM 2583 O O . ALA A 1 331 ? 24.949 -18.105 -13.196 1.00 36.28 331 ALA A O 1
ATOM 2584 N N . GLN A 1 332 ? 22.859 -18.316 -12.422 1.00 38.84 332 GLN A N 1
ATOM 2585 C CA . GLN A 1 332 ? 22.760 -17.023 -11.748 1.00 38.84 332 GLN A CA 1
ATOM 2586 C C . GLN A 1 332 ? 21.397 -16.867 -11.056 1.00 38.84 332 GLN A C 1
ATOM 2588 O O . GLN A 1 332 ? 20.360 -16.734 -11.699 1.00 38.84 332 GLN A O 1
ATOM 2593 N N . ILE A 1 333 ? 21.476 -16.781 -9.725 1.00 39.09 333 ILE A N 1
ATOM 2594 C CA . ILE A 1 333 ? 20.454 -16.321 -8.774 1.00 39.09 333 ILE A CA 1
ATOM 2595 C C . ILE A 1 333 ? 19.340 -17.338 -8.480 1.00 39.09 333 ILE A C 1
ATOM 2597 O O . ILE A 1 333 ? 18.201 -17.237 -8.931 1.00 39.09 333 ILE A O 1
ATOM 2601 N N . GLN A 1 334 ? 19.672 -18.293 -7.609 1.00 35.22 334 GLN A N 1
ATOM 2602 C CA . GLN A 1 334 ? 18.692 -18.890 -6.704 1.00 35.22 334 GLN A CA 1
ATOM 2603 C C . GLN A 1 334 ? 18.046 -17.743 -5.897 1.00 35.22 334 GLN A C 1
ATOM 2605 O O . GLN A 1 334 ? 18.787 -16.888 -5.408 1.00 35.22 334 GLN A O 1
ATOM 2610 N N . PRO A 1 335 ? 16.705 -17.646 -5.793 1.00 44.06 335 PRO A N 1
ATOM 2611 C CA . PRO A 1 335 ? 16.083 -16.584 -5.009 1.00 44.06 335 PRO A CA 1
ATOM 2612 C C . PRO A 1 335 ? 16.627 -16.641 -3.581 1.00 44.06 335 PRO A C 1
ATOM 2614 O O . PRO A 1 335 ? 16.610 -17.710 -2.970 1.00 44.06 335 PRO A O 1
ATOM 2617 N N . LEU A 1 336 ? 17.103 -15.496 -3.076 1.00 46.16 336 LEU A N 1
ATOM 2618 C CA . LEU A 1 336 ? 17.795 -15.365 -1.786 1.00 46.16 336 LEU A CA 1
ATOM 2619 C C . LEU A 1 336 ? 16.992 -15.971 -0.617 1.00 46.16 336 LEU A C 1
ATOM 2621 O O . LEU A 1 336 ? 17.563 -16.390 0.381 1.00 46.16 336 LEU A O 1
ATOM 2625 N N . ASN A 1 337 ? 15.663 -16.077 -0.766 1.00 51.56 337 ASN A N 1
ATOM 2626 C CA . ASN A 1 337 ? 14.778 -16.723 0.195 1.00 51.56 337 ASN A CA 1
ATOM 2627 C C . ASN A 1 337 ? 13.687 -17.583 -0.493 1.00 51.56 337 ASN A C 1
ATOM 2629 O O . ASN A 1 337 ? 12.931 -17.070 -1.326 1.00 51.56 337 ASN A O 1
ATOM 2633 N N . PRO A 1 338 ? 13.526 -18.873 -0.121 1.00 49.66 338 PRO A N 1
ATOM 2634 C CA . PRO A 1 338 ? 12.515 -19.773 -0.693 1.00 49.66 338 PRO A CA 1
ATOM 2635 C C . PRO A 1 338 ? 11.070 -19.360 -0.362 1.00 49.66 338 PRO A C 1
ATOM 2637 O O . PRO A 1 338 ? 10.136 -19.775 -1.046 1.00 49.66 338 PRO A O 1
ATOM 2640 N N . THR A 1 339 ? 10.867 -18.509 0.648 1.00 53.84 339 THR A N 1
ATOM 2641 C CA . THR A 1 339 ? 9.556 -17.963 1.030 1.00 53.84 339 THR A CA 1
ATOM 2642 C C . THR A 1 339 ? 8.970 -17.062 -0.060 1.00 53.84 339 THR A C 1
ATOM 2644 O O . THR A 1 339 ? 7.794 -17.220 -0.393 1.00 53.84 339 THR A O 1
ATOM 2647 N N . PHE A 1 340 ? 9.778 -16.229 -0.732 1.00 57.03 340 PHE A N 1
ATOM 2648 C CA . PHE A 1 340 ? 9.317 -15.394 -1.857 1.00 57.03 340 PHE A CA 1
ATOM 2649 C C . PHE A 1 340 ? 8.844 -16.206 -3.069 1.00 57.03 340 PHE A C 1
ATOM 2651 O O . PHE A 1 340 ? 8.122 -15.686 -3.920 1.00 57.03 340 PHE A O 1
ATOM 2658 N N . CYS A 1 341 ? 9.189 -17.495 -3.162 1.00 59.78 341 CYS A N 1
ATOM 2659 C CA . CYS A 1 341 ? 8.659 -18.349 -4.222 1.00 59.78 341 CYS A CA 1
ATOM 2660 C C . CYS A 1 341 ? 7.138 -18.531 -4.107 1.00 59.78 341 CYS A C 1
ATOM 2662 O O . CYS A 1 341 ? 6.482 -18.629 -5.144 1.00 59.78 341 CYS A O 1
ATOM 2664 N N . SER A 1 342 ? 6.594 -18.524 -2.884 1.00 74.50 342 SER A N 1
ATOM 2665 C CA . SER A 1 342 ? 5.152 -18.637 -2.607 1.00 74.50 342 SER A CA 1
ATOM 2666 C C . SER A 1 342 ? 4.419 -17.295 -2.543 1.00 74.50 342 SER A C 1
ATOM 2668 O O . SER A 1 342 ? 3.202 -17.250 -2.714 1.00 74.50 342 SER A O 1
ATOM 2670 N N . LEU A 1 343 ? 5.139 -16.194 -2.316 1.00 84.94 343 LEU A N 1
ATOM 2671 C CA . LEU A 1 343 ? 4.531 -14.883 -2.138 1.00 84.94 343 LEU A CA 1
ATOM 2672 C C . LEU A 1 343 ? 4.270 -14.185 -3.474 1.00 84.94 343 LEU A C 1
ATOM 2674 O O . LEU A 1 343 ? 5.029 -14.304 -4.440 1.00 84.94 343 LEU A O 1
ATOM 2678 N N . LEU A 1 344 ? 3.179 -13.426 -3.527 1.00 88.19 344 LEU A N 1
ATOM 2679 C CA . LEU A 1 344 ? 2.887 -12.549 -4.649 1.00 88.19 344 LEU A CA 1
ATOM 2680 C C . LEU A 1 344 ? 3.561 -11.193 -4.421 1.00 88.19 344 LEU A C 1
ATOM 2682 O O . LEU A 1 344 ? 3.104 -10.383 -3.613 1.00 88.19 344 LEU A O 1
ATOM 2686 N N . CYS A 1 345 ? 4.616 -10.938 -5.188 1.00 89.12 345 CYS A N 1
ATOM 2687 C CA . CYS A 1 345 ? 5.354 -9.679 -5.182 1.00 89.12 345 CYS A CA 1
ATOM 2688 C C . CYS A 1 345 ? 5.175 -8.940 -6.513 1.00 89.12 345 CYS A C 1
ATOM 2690 O O . CYS A 1 345 ? 5.069 -9.578 -7.565 1.00 89.12 345 CYS A O 1
ATOM 2692 N N . LEU A 1 346 ? 5.189 -7.606 -6.485 1.00 91.06 346 LEU A N 1
ATOM 2693 C CA . LEU A 1 346 ? 5.316 -6.780 -7.685 1.00 91.06 346 LEU A CA 1
ATOM 2694 C C . LEU A 1 346 ? 6.794 -6.770 -8.121 1.00 91.06 346 LEU A C 1
ATOM 2696 O O . LEU A 1 346 ? 7.628 -6.271 -7.361 1.00 91.06 346 LEU A O 1
ATOM 2700 N N . PRO A 1 347 ? 7.141 -7.313 -9.304 1.00 90.25 347 PRO A N 1
ATOM 2701 C CA . PRO A 1 347 ? 8.520 -7.319 -9.771 1.00 90.25 347 PRO A CA 1
ATOM 2702 C C . PRO A 1 347 ? 8.867 -5.960 -10.376 1.00 90.25 347 PRO A C 1
ATOM 2704 O O . PRO A 1 347 ? 8.267 -5.565 -11.372 1.00 90.25 347 PRO A O 1
ATOM 2707 N N . ILE A 1 348 ? 9.839 -5.258 -9.799 1.00 91.44 348 ILE A N 1
ATOM 2708 C CA . ILE A 1 348 ? 10.380 -4.012 -10.351 1.00 91.44 348 ILE A CA 1
ATOM 2709 C C . ILE A 1 348 ? 11.771 -4.297 -10.901 1.00 91.44 348 ILE A C 1
ATOM 2711 O O . ILE A 1 348 ? 12.614 -4.855 -10.207 1.00 91.44 348 ILE A O 1
ATOM 2715 N N . VAL A 1 349 ? 11.998 -3.953 -12.163 1.00 92.38 349 VAL A N 1
ATOM 2716 C CA . VAL A 1 349 ? 13.274 -4.163 -12.840 1.00 92.38 349 VAL A CA 1
ATOM 2717 C C . VAL A 1 349 ? 14.281 -3.130 -12.351 1.00 92.38 349 VAL A C 1
ATOM 2719 O O . VAL A 1 349 ? 13.986 -1.943 -12.370 1.00 92.38 349 VAL A O 1
ATOM 2722 N N . THR A 1 350 ? 15.451 -3.595 -11.925 1.00 90.69 350 THR A N 1
ATOM 2723 C CA . THR A 1 350 ? 16.564 -2.839 -11.341 1.00 90.69 350 THR A CA 1
ATOM 2724 C C . THR A 1 350 ? 17.903 -3.340 -11.930 1.00 90.69 350 THR A C 1
ATOM 2726 O O . THR A 1 350 ? 17.929 -4.281 -12.734 1.00 90.69 350 THR A O 1
ATOM 2729 N N . PHE A 1 351 ? 19.026 -2.684 -11.636 1.00 89.06 351 PHE A N 1
ATOM 2730 C CA . PHE A 1 351 ? 20.339 -3.023 -12.211 1.00 89.06 351 PHE A CA 1
ATOM 2731 C C . PHE A 1 351 ? 21.042 -4.125 -11.434 1.00 89.06 351 PHE A C 1
ATOM 2733 O O . PHE A 1 351 ? 21.460 -5.127 -12.012 1.00 89.06 351 PHE A O 1
ATOM 2740 N N . SER A 1 352 ? 21.168 -3.926 -10.130 1.00 79.50 352 SER A N 1
ATOM 2741 C CA . SER A 1 352 ? 21.896 -4.823 -9.238 1.00 79.50 352 SER A CA 1
ATOM 2742 C C . SER A 1 352 ? 20.969 -5.913 -8.694 1.00 79.50 352 SER A C 1
ATOM 2744 O O . SER A 1 352 ? 21.428 -7.006 -8.372 1.00 79.50 352 SER A O 1
ATOM 2746 N N . GLY A 1 353 ? 19.653 -5.657 -8.677 1.00 68.12 353 GLY A N 1
ATOM 2747 C CA . GLY A 1 353 ? 18.705 -6.472 -7.917 1.00 68.12 353 GLY A CA 1
ATOM 2748 C C . GLY A 1 353 ? 18.890 -6.250 -6.418 1.00 68.12 353 GLY A C 1
ATOM 2749 O O . GLY A 1 353 ? 19.673 -5.394 -6.024 1.00 68.12 353 GLY A O 1
ATOM 2750 N N . ALA A 1 354 ? 18.175 -7.019 -5.594 1.00 63.41 354 ALA A N 1
ATOM 2751 C CA . ALA A 1 354 ? 18.478 -7.084 -4.167 1.00 63.41 354 ALA A CA 1
ATOM 2752 C C . ALA A 1 354 ? 19.885 -7.676 -3.990 1.00 63.41 354 ALA A C 1
ATOM 2754 O O . ALA A 1 354 ? 20.137 -8.791 -4.459 1.00 63.41 354 ALA A O 1
ATOM 2755 N N . LEU A 1 355 ? 20.794 -6.922 -3.368 1.00 57.06 355 LEU A N 1
ATOM 2756 C CA . LEU A 1 355 ? 22.093 -7.461 -2.968 1.00 57.06 355 LEU A CA 1
ATOM 2757 C C . LEU A 1 355 ? 21.899 -8.611 -1.955 1.00 57.06 355 LEU A C 1
ATOM 2759 O O . LEU A 1 355 ? 20.935 -8.563 -1.186 1.00 57.06 355 LEU A O 1
ATOM 2763 N N . PRO A 1 356 ? 22.747 -9.656 -2.006 1.00 46.56 356 PRO A N 1
ATOM 2764 C CA . PRO A 1 356 ? 22.690 -10.791 -1.091 1.00 46.56 356 PRO A CA 1
ATOM 2765 C C . PRO A 1 356 ? 23.034 -10.436 0.354 1.00 46.56 356 PRO A C 1
ATOM 2767 O O . PRO A 1 356 ? 23.813 -9.475 0.561 1.00 46.56 356 PRO A O 1
#